Protein AF-A0A0D2MLL7-F1 (afdb_monomer_lite)

Foldseek 3Di:
DPPVVVVVVVVVVVVVPPDPPPQPAQAEEEEEEAPPDQQCVLLVVLCVLFVFHYDYDHFAQPDPDPVVVVQADPVGHGNHQAYEYVAPCLFARSDAPVRNVSVVVSCLVRVFAYEHEQDAQLLQQFAWPQVPWDQQKFKKAFDPPQQCDLLPQDNGDIFISHRKTFTWGFPDGHQWNWGAHPNCNPPTDTFGKDWDQGMWTDDPDPPDGITGQWTWIATPSGYIYTYGRIGGHNVGPRSNSVSSSRSCVRSVNPGPGDNDDDDDDDDDPPDDDPPPPDDDD

Organism: NCBI:txid145388

pLDDT: mean 89.83, std 13.91, range [49.34, 98.75]

Sequence (281 aa):
MAFKTSLYLLLALLLAVGAAHAMVVQLEVLVLTAPGFAGTDFITKVMRGYGAPFTVVPVSPGSSLNLTELLWAPDGSARFAGYVMYPNLEATGYLTRAQVEVLWNFQRKTGARSVKFGAWPTNVGLDPDTLSCSSKDIPMTFTADAPIGVSRVNPAARLTSGGLWRCPGKAVPLSTCSMWASDFAGTGLHPPCTPKPILQFEPQQLGAAPQVAGALVKYQDGRESLAFVFDCSSFSASCMLLGHVSLGWMLQGLVPGERQALLSVQLGKALRGVAGVGDLR

InterPro domains:
  IPR056827 Agd3, CBM87 [PF25116] (25-249)

Structure (mmCIF, N/CA/C/O backbone):
data_AF-A0A0D2MLL7-F1
#
_entry.id   AF-A0A0D2MLL7-F1
#
loop_
_atom_site.group_PDB
_atom_site.id
_atom_site.type_symbol
_atom_site.label_atom_id
_atom_site.label_alt_id
_atom_site.label_comp_id
_atom_site.label_asym_id
_atom_site.label_entity_id
_atom_site.label_seq_id
_atom_site.pdbx_PDB_ins_code
_atom_site.Cartn_x
_atom_site.Cartn_y
_atom_site.Cartn_z
_atom_site.occupancy
_atom_site.B_iso_or_equiv
_atom_site.auth_seq_id
_atom_site.auth_comp_id
_atom_site.auth_asym_id
_atom_site.auth_atom_id
_atom_site.pdbx_PDB_model_num
ATOM 1 N N . MET A 1 1 ? -9.269 -32.221 56.145 1.00 54.50 1 MET A N 1
ATOM 2 C CA . MET A 1 1 ? -9.266 -30.798 55.718 1.00 54.50 1 MET A CA 1
ATOM 3 C C . MET A 1 1 ? -8.637 -30.538 54.341 1.00 54.50 1 MET A C 1
ATOM 5 O O . MET A 1 1 ? -8.815 -29.442 53.840 1.00 54.50 1 MET A O 1
ATOM 9 N N . ALA A 1 2 ? -7.994 -31.510 53.677 1.00 53.91 2 ALA A N 1
ATOM 10 C CA . ALA A 1 2 ? -7.335 -31.300 52.376 1.00 53.91 2 ALA A CA 1
ATOM 11 C C . ALA A 1 2 ? -8.264 -31.323 51.135 1.00 53.91 2 ALA A C 1
ATOM 13 O O . ALA A 1 2 ? -7.864 -30.901 50.058 1.00 53.91 2 ALA A O 1
ATOM 14 N N . PHE A 1 3 ? -9.514 -31.784 51.269 1.00 49.34 3 PHE A N 1
ATOM 15 C CA . PHE A 1 3 ? -10.440 -31.923 50.132 1.00 49.34 3 PHE A CA 1
ATOM 16 C C . PHE A 1 3 ? -11.152 -30.618 49.729 1.00 49.34 3 PHE A C 1
ATOM 18 O O . PHE A 1 3 ? -11.591 -30.489 48.590 1.00 49.34 3 PHE A O 1
ATOM 25 N N . LYS A 1 4 ? -11.253 -29.626 50.628 1.00 49.44 4 LYS A N 1
ATOM 26 C CA . LYS A 1 4 ? -11.932 -28.352 50.323 1.00 49.44 4 LYS A CA 1
ATOM 27 C C . LYS A 1 4 ? -11.085 -27.416 49.454 1.00 49.44 4 LYS A C 1
ATOM 29 O O . LYS A 1 4 ? -11.648 -26.645 48.691 1.00 49.44 4 LYS A O 1
ATOM 34 N N . THR A 1 5 ? -9.757 -27.507 49.506 1.00 54.09 5 THR A N 1
ATOM 35 C CA . THR A 1 5 ? -8.839 -26.632 48.755 1.00 54.09 5 THR A CA 1
ATOM 36 C C . THR A 1 5 ? -8.743 -26.970 47.264 1.00 54.09 5 THR A C 1
ATOM 38 O O . THR A 1 5 ? -8.536 -26.068 46.460 1.00 54.09 5 THR A O 1
ATOM 41 N N . SER A 1 6 ? -8.963 -28.229 46.862 1.00 55.88 6 SER A N 1
ATOM 42 C CA . SER A 1 6 ? -8.931 -28.619 45.437 1.00 55.88 6 SER A CA 1
ATOM 43 C C . SER A 1 6 ? -10.153 -28.148 44.638 1.00 55.88 6 SER A C 1
ATOM 45 O O . SER A 1 6 ? -10.037 -27.892 43.443 1.00 55.88 6 SER A O 1
ATOM 47 N N . LEU A 1 7 ? -11.317 -27.979 45.277 1.00 55.91 7 LEU A N 1
ATOM 48 C CA . LEU A 1 7 ? -12.546 -27.582 44.576 1.00 55.91 7 LEU A CA 1
ATOM 49 C C . LEU A 1 7 ? -12.546 -26.091 44.184 1.00 55.91 7 LEU A C 1
ATOM 51 O O . LEU A 1 7 ? -13.049 -25.735 43.121 1.00 55.91 7 LEU A O 1
ATOM 55 N N . TYR A 1 8 ? -11.926 -25.224 44.994 1.00 57.62 8 TYR A N 1
ATOM 56 C CA . TYR A 1 8 ? -11.805 -23.794 44.682 1.00 57.62 8 TYR A CA 1
ATOM 57 C C . TYR A 1 8 ? -10.820 -23.512 43.539 1.00 57.62 8 TYR A C 1
ATOM 59 O O . TYR A 1 8 ? -11.053 -22.591 42.759 1.00 57.62 8 TYR A O 1
ATOM 67 N N . LEU A 1 9 ? -9.763 -24.323 43.386 1.00 57.28 9 LEU A N 1
ATOM 68 C CA . LEU A 1 9 ? -8.805 -24.164 42.286 1.00 57.28 9 LEU A CA 1
ATOM 69 C C . LEU A 1 9 ? -9.426 -24.525 40.925 1.00 57.28 9 LEU A C 1
ATOM 71 O O . LEU A 1 9 ? -9.162 -23.853 39.932 1.00 57.28 9 LEU A O 1
ATOM 75 N N . LEU A 1 10 ? -10.294 -25.545 40.885 1.00 56.09 10 LEU A N 1
ATOM 76 C CA . LEU A 1 10 ? -10.992 -25.948 39.659 1.00 56.09 10 LEU A CA 1
ATOM 77 C C . LEU A 1 10 ? -12.052 -24.917 39.231 1.00 56.09 10 LEU A C 1
ATOM 79 O O . LEU A 1 10 ? -12.196 -24.639 38.042 1.00 56.09 10 LEU A O 1
ATOM 83 N N . LEU A 1 11 ? -12.764 -24.311 40.192 1.00 54.56 11 LEU A N 1
ATOM 84 C CA . LEU A 1 11 ? -13.780 -23.288 39.915 1.00 54.56 11 LEU A CA 1
ATOM 85 C C . LEU A 1 11 ? -13.155 -21.956 39.456 1.00 54.56 11 LEU A C 1
ATOM 87 O O . LEU A 1 11 ? -13.707 -21.292 38.582 1.00 54.56 11 LEU A O 1
ATOM 91 N N . ALA A 1 12 ? -11.974 -21.597 39.977 1.00 56.66 12 ALA A N 1
ATOM 92 C CA . ALA A 1 12 ? -11.209 -20.442 39.500 1.00 56.66 12 ALA A CA 1
ATOM 93 C C . ALA A 1 12 ? -10.678 -20.641 38.067 1.00 56.66 12 ALA A C 1
ATOM 95 O O . ALA A 1 12 ? -10.661 -19.692 37.287 1.00 56.66 12 ALA A O 1
ATOM 96 N N . LEU A 1 13 ? -10.310 -21.874 37.691 1.00 52.66 13 LEU A N 1
ATOM 97 C CA . LEU A 1 13 ? -9.887 -22.192 36.322 1.00 52.66 13 LEU A CA 1
ATOM 98 C C . LEU A 1 13 ? -11.063 -22.163 35.325 1.00 52.66 13 LEU A C 1
ATOM 100 O O . LEU A 1 13 ? -10.894 -21.715 34.196 1.00 52.66 13 LEU A O 1
ATOM 104 N N . LEU A 1 14 ? -12.261 -22.587 35.749 1.00 52.53 14 LEU A N 1
ATOM 105 C CA . LEU A 1 14 ? -13.486 -22.550 34.933 1.00 52.53 14 LEU A CA 1
ATOM 106 C C . LEU A 1 14 ? -14.036 -21.127 34.730 1.00 52.53 14 LEU A C 1
ATOM 108 O O . LEU A 1 14 ? -14.583 -20.840 33.670 1.00 52.53 14 LEU A O 1
ATOM 112 N N . LEU A 1 15 ? -13.842 -20.220 35.694 1.00 53.09 15 LEU A N 1
ATOM 113 C CA . LEU A 1 15 ? -14.180 -18.795 35.546 1.00 53.09 15 LEU A CA 1
ATOM 114 C C . LEU A 1 15 ? -13.126 -18.003 34.749 1.00 53.09 15 LEU A C 1
ATOM 116 O O . LEU A 1 15 ? -13.429 -16.926 34.241 1.00 53.09 15 LEU A O 1
ATOM 120 N N . ALA A 1 16 ? -11.908 -18.537 34.606 1.00 50.59 16 ALA A N 1
ATOM 121 C CA . ALA A 1 16 ? -10.846 -17.963 33.778 1.00 50.59 16 ALA A CA 1
ATOM 122 C C . ALA A 1 16 ? -10.945 -18.352 32.293 1.00 50.59 16 ALA A C 1
ATOM 124 O O . ALA A 1 16 ? -10.214 -17.793 31.473 1.00 50.59 16 ALA A O 1
ATOM 125 N N . VAL A 1 17 ? -11.895 -19.217 31.909 1.00 51.69 17 VAL A N 1
ATOM 126 C CA . VAL A 1 17 ? -12.361 -19.328 30.514 1.00 51.69 17 VAL A CA 1
ATOM 127 C C . VAL A 1 17 ? -13.263 -18.123 30.216 1.00 51.69 17 VAL A C 1
ATOM 129 O O . VAL A 1 17 ? -14.435 -18.237 29.863 1.00 51.69 17 VAL A O 1
ATOM 132 N N . GLY A 1 18 ? -12.714 -16.928 30.445 1.00 50.41 18 GLY A N 1
ATOM 133 C CA . GLY A 1 18 ? -13.317 -15.664 30.082 1.00 50.41 18 GLY A CA 1
ATOM 134 C C . GLY A 1 18 ? -13.496 -15.663 28.577 1.00 50.41 18 GLY A C 1
ATOM 135 O O . GLY A 1 18 ? -12.517 -15.719 27.840 1.00 50.41 18 GLY A O 1
ATOM 136 N N . ALA A 1 19 ? -14.763 -15.686 28.171 1.00 54.16 19 ALA A N 1
ATOM 137 C CA . ALA A 1 19 ? -15.290 -15.508 26.830 1.00 54.16 19 ALA A CA 1
ATOM 138 C C . ALA A 1 19 ? -14.221 -15.209 25.765 1.00 54.16 19 ALA A C 1
ATOM 140 O O . ALA A 1 19 ? -13.887 -14.049 25.498 1.00 54.16 19 ALA A O 1
ATOM 141 N N . ALA A 1 20 ? -13.723 -16.271 25.125 1.00 52.22 20 ALA A N 1
ATOM 142 C CA . ALA A 1 20 ? -13.120 -16.166 23.808 1.00 52.22 20 ALA A CA 1
ATOM 143 C C . ALA A 1 20 ? -14.232 -15.702 22.859 1.00 52.22 20 ALA A C 1
ATOM 145 O O . ALA A 1 20 ? -14.931 -16.506 22.246 1.00 52.22 20 ALA A O 1
ATOM 146 N N . HIS A 1 21 ? -14.465 -14.391 22.822 1.00 53.94 21 HIS A N 1
ATOM 147 C CA . HIS A 1 21 ? -15.335 -13.782 21.838 1.00 53.94 21 HIS A CA 1
ATOM 148 C C . HIS A 1 21 ? -14.684 -14.079 20.495 1.00 53.94 21 HIS A C 1
ATOM 150 O O . HIS A 1 21 ? -13.579 -13.610 20.217 1.00 53.94 21 HIS A O 1
ATOM 156 N N . ALA A 1 22 ? -15.336 -14.921 19.696 1.00 56.44 22 ALA A N 1
ATOM 157 C CA . ALA A 1 22 ? -14.944 -15.117 18.317 1.00 56.44 22 ALA A CA 1
ATOM 158 C C . ALA A 1 22 ? -14.963 -13.734 17.659 1.00 56.44 22 ALA A C 1
ATOM 160 O O . ALA A 1 22 ? -16.028 -13.146 17.473 1.00 56.44 22 ALA A O 1
ATOM 161 N N . MET A 1 23 ? -13.782 -13.181 17.378 1.00 58.72 23 MET A N 1
ATOM 162 C CA . MET A 1 23 ? -13.681 -11.940 16.628 1.00 58.72 23 MET A CA 1
ATOM 163 C C . MET A 1 23 ? -14.202 -12.225 15.224 1.00 58.72 23 MET A C 1
ATOM 165 O O . MET A 1 23 ? -13.515 -12.832 14.403 1.00 58.72 23 MET A O 1
ATOM 169 N N . VAL A 1 24 ? -15.436 -11.806 14.954 1.00 65.44 24 VAL A N 1
ATOM 170 C CA . VAL A 1 24 ? -15.960 -11.751 13.593 1.00 65.44 24 VAL A CA 1
ATOM 171 C C . VAL A 1 24 ? -15.259 -10.580 12.921 1.00 65.44 24 VAL A C 1
ATOM 173 O O . VAL A 1 24 ? -15.629 -9.423 13.106 1.00 65.44 24 VAL A O 1
ATOM 176 N N . VAL A 1 25 ? -14.188 -10.875 12.189 1.00 67.75 25 VAL A N 1
ATOM 177 C CA . VAL A 1 25 ? -13.498 -9.866 11.388 1.00 67.75 25 VAL A CA 1
ATOM 178 C C . VAL A 1 25 ? -14.332 -9.625 10.138 1.00 67.75 25 VAL A C 1
ATOM 180 O O . VAL A 1 25 ? -14.469 -10.509 9.290 1.00 67.75 25 VAL A O 1
ATOM 183 N N . GLN A 1 26 ? -14.899 -8.426 10.019 1.00 83.44 26 GLN A N 1
ATOM 184 C CA . GLN A 1 26 ? -15.473 -7.975 8.758 1.00 83.44 26 GLN A CA 1
ATOM 185 C C . GLN A 1 26 ? -14.338 -7.864 7.734 1.00 83.44 26 GLN A C 1
ATOM 187 O O . GLN A 1 26 ? -13.358 -7.155 7.954 1.00 83.44 26 GLN A O 1
ATOM 192 N N . LEU A 1 27 ? -14.456 -8.577 6.611 1.00 92.19 27 LEU A N 1
ATOM 193 C CA . LEU A 1 27 ? -13.459 -8.583 5.530 1.00 92.19 27 LEU A CA 1
ATOM 194 C C . LEU A 1 27 ? -13.561 -7.335 4.633 1.00 92.19 27 LEU A C 1
ATOM 196 O O . LEU A 1 27 ? -13.335 -7.403 3.425 1.00 92.19 27 LEU A O 1
ATOM 200 N N . GLU A 1 28 ? -13.925 -6.199 5.225 1.00 97.19 28 GLU A N 1
ATOM 201 C CA . GLU A 1 28 ? -14.000 -4.910 4.550 1.00 97.19 28 GLU A CA 1
ATOM 202 C C . GLU A 1 28 ? -12.627 -4.237 4.511 1.00 97.19 28 GLU A C 1
ATOM 204 O O . GLU A 1 28 ? -11.847 -4.305 5.466 1.00 97.19 28 GLU A O 1
ATOM 209 N N . VAL A 1 29 ? -12.320 -3.582 3.392 1.00 98.31 29 VAL A N 1
ATOM 210 C CA . VAL A 1 29 ? -11.073 -2.836 3.213 1.00 98.31 29 VAL A CA 1
ATOM 211 C C . VAL A 1 29 ? -11.313 -1.337 3.325 1.00 98.31 29 VAL A C 1
ATOM 213 O O . VAL A 1 29 ? -12.157 -0.773 2.632 1.00 98.31 29 VAL A O 1
ATOM 216 N N . LEU A 1 30 ? -10.492 -0.660 4.122 1.00 98.56 30 LEU A N 1
ATOM 217 C CA . LEU A 1 30 ? -10.457 0.799 4.151 1.00 98.56 30 LEU A CA 1
ATOM 218 C C . LEU A 1 30 ? -9.510 1.340 3.070 1.00 98.56 30 LEU A C 1
ATOM 220 O O . LEU A 1 30 ? -8.339 0.975 3.022 1.00 98.56 30 LEU A O 1
ATOM 224 N N . VAL A 1 31 ? -9.978 2.253 2.226 1.00 98.38 31 VAL A N 1
ATOM 225 C CA . VAL A 1 31 ? -9.155 2.977 1.247 1.00 98.38 31 VAL A CA 1
ATOM 226 C C . VAL A 1 31 ? -9.031 4.429 1.691 1.00 98.38 31 VAL A C 1
ATOM 228 O O . VAL A 1 31 ? -9.985 5.198 1.609 1.00 98.38 31 VAL A O 1
ATOM 231 N N . LEU A 1 32 ? -7.843 4.813 2.147 1.00 97.75 32 LEU A N 1
ATOM 232 C CA . LEU A 1 32 ? -7.512 6.182 2.527 1.00 97.75 32 LEU A CA 1
ATOM 233 C C . LEU A 1 32 ? -6.850 6.902 1.346 1.00 97.75 32 LEU A C 1
ATOM 235 O O . LEU A 1 32 ? -5.884 6.407 0.761 1.00 97.75 32 LEU A O 1
ATOM 239 N N . THR A 1 33 ? -7.357 8.082 0.996 1.00 97.31 33 THR A N 1
ATOM 240 C CA . THR A 1 33 ? -6.863 8.874 -0.145 1.00 97.31 33 THR A CA 1
ATOM 241 C C . THR A 1 33 ? -6.894 10.367 0.154 1.00 97.31 33 THR A C 1
ATOM 243 O O . THR A 1 33 ? -7.544 10.798 1.101 1.00 97.31 33 THR A O 1
ATOM 246 N N . ALA A 1 34 ? -6.222 11.174 -0.662 1.00 94.56 34 ALA A N 1
ATOM 247 C CA . ALA A 1 34 ? -6.388 12.625 -0.648 1.00 94.56 34 ALA A CA 1
ATOM 248 C C . ALA A 1 34 ? -7.601 13.055 -1.513 1.00 94.56 34 ALA A C 1
ATOM 250 O O . ALA A 1 34 ? -7.870 12.420 -2.541 1.00 94.56 34 ALA A O 1
ATOM 251 N N . PRO A 1 35 ? -8.339 14.123 -1.148 1.00 89.00 35 PRO A N 1
ATOM 252 C CA . PRO A 1 35 ? -9.374 14.719 -1.986 1.00 89.00 35 PRO A CA 1
ATOM 253 C C . PRO A 1 35 ? -8.848 15.100 -3.371 1.00 89.00 35 PRO A C 1
ATOM 255 O O . PRO A 1 35 ? -7.733 15.597 -3.508 1.00 89.00 35 PRO A O 1
ATOM 258 N N . GLY A 1 36 ? -9.660 14.874 -4.406 1.00 79.88 36 GLY A N 1
ATOM 259 C CA . GLY A 1 36 ? -9.291 15.171 -5.797 1.00 79.88 36 GLY A CA 1
ATOM 260 C C . GLY A 1 36 ? -8.260 14.214 -6.406 1.00 79.88 36 GLY A C 1
ATOM 261 O O . GLY A 1 36 ? -7.967 14.311 -7.595 1.00 79.88 36 GLY A O 1
ATOM 262 N N . PHE A 1 37 ? -7.736 13.259 -5.633 1.00 76.75 37 PHE A N 1
ATOM 263 C CA . PHE A 1 37 ? -6.784 12.274 -6.122 1.00 76.75 37 PHE A CA 1
ATOM 264 C C . PHE A 1 37 ? -7.523 11.080 -6.748 1.00 76.75 37 PHE A C 1
ATOM 266 O O . PHE A 1 37 ? -8.019 10.198 -6.050 1.00 76.75 37 PHE A O 1
ATOM 273 N N . ALA A 1 38 ? -7.582 11.029 -8.082 1.00 72.44 38 ALA A N 1
ATOM 274 C CA . ALA A 1 38 ? -8.207 9.932 -8.840 1.00 72.44 38 ALA A CA 1
ATOM 275 C C . ALA A 1 38 ? -7.356 8.642 -8.885 1.00 72.44 38 ALA A C 1
ATOM 277 O O . ALA A 1 38 ? -7.676 7.679 -9.583 1.00 72.44 38 ALA A O 1
ATOM 278 N N . GLY A 1 39 ? -6.245 8.609 -8.146 1.00 83.38 39 GLY A N 1
ATOM 279 C CA . GLY A 1 39 ? -5.285 7.515 -8.181 1.00 83.38 39 GLY A CA 1
ATOM 280 C C . GLY A 1 39 ? -5.820 6.183 -7.653 1.00 83.38 39 GLY A C 1
ATOM 281 O O . GLY A 1 39 ? -5.243 5.152 -7.961 1.00 83.38 39 GLY A O 1
ATOM 282 N N . THR A 1 40 ? -6.913 6.149 -6.885 1.00 94.56 40 THR A N 1
ATOM 283 C CA . THR A 1 40 ? -7.424 4.909 -6.260 1.00 94.56 40 THR A CA 1
ATOM 284 C C . THR A 1 40 ? -8.357 4.084 -7.151 1.00 94.56 40 THR A C 1
ATOM 286 O O . THR A 1 40 ? -8.761 2.978 -6.779 1.00 94.56 40 THR A O 1
ATOM 289 N N . ASP A 1 41 ? -8.672 4.553 -8.359 1.00 95.31 41 ASP A N 1
ATOM 290 C CA . ASP A 1 41 ? -9.597 3.858 -9.259 1.00 95.31 41 ASP A CA 1
ATOM 291 C C . ASP A 1 41 ? -9.132 2.448 -9.636 1.00 95.31 41 ASP A C 1
ATOM 293 O O . ASP A 1 41 ? -9.957 1.551 -9.787 1.00 95.31 41 ASP A O 1
ATOM 297 N N . PHE A 1 42 ? -7.823 2.217 -9.789 1.00 96.62 42 PHE A N 1
ATOM 298 C CA . PHE A 1 42 ? -7.322 0.887 -10.156 1.00 96.62 42 PHE A CA 1
ATOM 299 C C . PHE A 1 42 ? -7.630 -0.142 -9.059 1.00 96.62 42 PHE A C 1
ATOM 301 O O . PHE A 1 42 ? -8.150 -1.218 -9.348 1.00 96.62 42 PHE A O 1
ATOM 308 N N . ILE A 1 43 ? -7.371 0.198 -7.792 1.00 97.31 43 ILE A N 1
ATOM 309 C CA . ILE A 1 43 ? -7.539 -0.740 -6.683 1.00 97.31 43 ILE A CA 1
ATOM 310 C C . ILE A 1 43 ? -9.018 -0.939 -6.344 1.00 97.31 43 ILE A C 1
ATOM 312 O O . ILE A 1 43 ? -9.441 -2.069 -6.108 1.00 97.31 43 ILE A O 1
ATOM 316 N N . THR A 1 44 ? -9.833 0.117 -6.413 1.00 97.50 44 THR A N 1
ATOM 317 C CA . THR A 1 44 ? -11.283 -0.009 -6.197 1.00 97.50 44 THR A CA 1
ATOM 318 C C . THR A 1 44 ? -11.957 -0.789 -7.327 1.00 97.50 44 THR A C 1
ATOM 320 O O . THR A 1 44 ? -12.861 -1.578 -7.060 1.00 97.50 44 THR A O 1
ATOM 323 N N . LYS A 1 45 ? -11.496 -0.668 -8.584 1.00 96.88 45 LYS A N 1
ATOM 324 C CA . LYS A 1 45 ? -11.935 -1.544 -9.688 1.00 96.88 45 LYS A CA 1
ATOM 325 C C . LYS A 1 45 ? -11.579 -3.007 -9.428 1.00 96.88 45 LYS A C 1
ATOM 327 O O . LYS A 1 45 ? -12.426 -3.865 -9.666 1.00 96.88 45 LYS A O 1
ATOM 332 N N . VAL A 1 46 ? -10.381 -3.299 -8.909 1.00 96.81 46 VAL A N 1
ATOM 333 C CA . VAL A 1 46 ? -10.015 -4.667 -8.500 1.00 96.81 46 VAL A CA 1
ATOM 334 C C . VAL A 1 46 ? -10.953 -5.165 -7.399 1.00 96.81 46 VAL A C 1
ATOM 336 O O . VAL A 1 46 ? -11.534 -6.230 -7.557 1.00 96.81 46 VAL A O 1
ATOM 339 N N . MET A 1 47 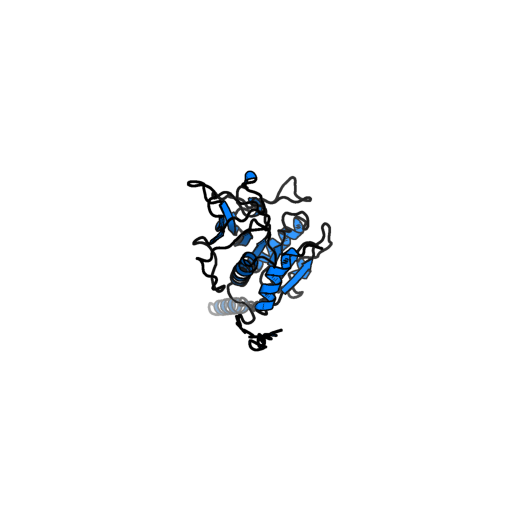? -11.173 -4.395 -6.330 1.00 97.62 47 MET A N 1
ATOM 340 C CA . MET A 1 47 ? -12.072 -4.788 -5.233 1.00 97.62 47 MET A CA 1
ATOM 341 C C . MET A 1 47 ? -13.501 -5.054 -5.720 1.00 97.62 47 MET A C 1
ATOM 343 O O . MET A 1 47 ? -14.049 -6.118 -5.437 1.00 97.62 47 MET A O 1
ATOM 347 N N . ARG A 1 48 ? -14.066 -4.152 -6.541 1.00 96.94 48 ARG A N 1
ATOM 348 C CA . ARG A 1 48 ? -15.374 -4.355 -7.193 1.00 96.94 48 ARG A CA 1
ATOM 349 C C . ARG A 1 48 ? -15.398 -5.624 -8.040 1.00 96.94 48 ARG A C 1
ATOM 351 O O . ARG A 1 48 ? -16.372 -6.360 -7.984 1.00 96.94 48 ARG A O 1
ATOM 358 N N . GLY A 1 49 ? -14.326 -5.895 -8.785 1.00 94.94 49 GLY A N 1
ATOM 359 C CA . GLY A 1 49 ? -14.199 -7.096 -9.610 1.00 94.94 49 GLY A CA 1
ATOM 360 C C . GLY A 1 49 ? -14.175 -8.407 -8.818 1.00 94.94 49 GLY A C 1
ATOM 361 O O . GLY A 1 49 ? -14.542 -9.434 -9.374 1.00 94.94 49 GLY A O 1
ATOM 362 N N . TYR A 1 50 ? -13.773 -8.384 -7.542 1.00 94.75 50 TYR A N 1
ATOM 363 C CA . TYR A 1 50 ? -13.873 -9.541 -6.638 1.00 94.75 50 TYR A CA 1
ATOM 364 C C . TYR A 1 50 ? -15.192 -9.587 -5.867 1.00 94.75 50 TYR A C 1
ATOM 366 O O . TYR A 1 50 ? -15.493 -10.611 -5.267 1.00 94.75 50 TYR A O 1
ATOM 374 N N . GLY A 1 51 ? -15.946 -8.485 -5.814 1.00 95.12 51 GLY A N 1
ATOM 375 C CA . GLY A 1 51 ? -17.031 -8.316 -4.847 1.00 95.12 51 GLY A CA 1
ATOM 376 C C . GLY A 1 51 ? -16.546 -8.067 -3.412 1.00 95.12 51 GLY A C 1
ATOM 377 O O . GLY A 1 51 ? -17.333 -8.196 -2.478 1.00 95.12 51 GLY A O 1
ATOM 378 N N . ALA A 1 52 ? -15.275 -7.694 -3.224 1.00 95.50 52 ALA A N 1
ATOM 379 C CA . ALA A 1 52 ? -14.734 -7.381 -1.906 1.00 95.50 52 ALA A CA 1
ATOM 380 C C . ALA A 1 52 ? -15.316 -6.042 -1.406 1.00 95.50 52 ALA A C 1
ATOM 382 O O . ALA A 1 52 ? -15.212 -5.048 -2.133 1.00 95.50 52 ALA A O 1
ATOM 383 N N . PRO A 1 53 ? -15.906 -5.976 -0.197 1.00 96.94 53 PRO A N 1
ATOM 384 C CA . PRO A 1 53 ? -16.438 -4.735 0.347 1.00 96.94 53 PRO A CA 1
ATOM 385 C C . PRO A 1 53 ? -15.296 -3.777 0.694 1.00 96.94 53 PRO A C 1
ATOM 387 O O . PRO A 1 53 ? -14.245 -4.183 1.199 1.00 96.94 53 PRO A O 1
ATOM 390 N N . PHE A 1 54 ? -15.497 -2.492 0.414 1.00 98.06 54 PHE A N 1
ATOM 391 C CA . PHE A 1 54 ? -14.534 -1.452 0.744 1.00 98.06 54 PHE A CA 1
ATOM 392 C C . PHE A 1 54 ? -15.217 -0.114 1.010 1.00 98.06 54 PHE A C 1
ATOM 394 O O . PHE A 1 54 ? -16.229 0.214 0.387 1.00 98.06 54 PHE A O 1
ATOM 401 N N . THR A 1 55 ? -14.585 0.692 1.858 1.00 97.94 55 THR A N 1
ATOM 402 C CA . THR A 1 55 ? -14.974 2.077 2.132 1.00 97.94 55 THR A CA 1
ATOM 403 C C . THR A 1 55 ? -13.845 3.010 1.716 1.00 97.94 55 THR A C 1
ATOM 405 O O . THR A 1 55 ? -12.698 2.821 2.114 1.00 97.94 55 THR A O 1
ATOM 408 N N . VAL A 1 56 ? -14.159 4.036 0.920 1.00 97.50 56 VAL A N 1
ATOM 409 C CA . VAL A 1 56 ? -13.200 5.083 0.536 1.00 97.50 56 VAL A CA 1
ATOM 410 C C . VAL A 1 56 ? -13.386 6.292 1.443 1.00 97.50 56 VAL A C 1
ATOM 412 O O . VAL A 1 56 ? -14.465 6.879 1.471 1.00 97.50 56 VAL A O 1
ATOM 415 N N . VAL A 1 57 ? -12.326 6.694 2.143 1.00 97.38 57 VAL A N 1
ATOM 416 C CA . VAL A 1 57 ? -12.309 7.897 2.982 1.00 97.38 57 VAL A CA 1
ATOM 417 C C . VAL A 1 57 ? -11.275 8.878 2.427 1.00 97.38 57 VAL A C 1
ATOM 419 O O . VAL A 1 57 ? -10.068 8.652 2.569 1.00 97.38 57 VAL A O 1
ATOM 422 N N . PRO A 1 58 ? -11.715 9.973 1.783 1.00 96.12 58 PRO A N 1
ATOM 423 C CA . PRO A 1 58 ? -10.828 11.079 1.472 1.00 96.12 58 PRO A CA 1
ATOM 424 C C . PRO A 1 58 ? -10.460 11.818 2.764 1.00 96.12 58 PRO A C 1
ATOM 426 O O . PRO A 1 58 ? -11.325 12.180 3.559 1.00 96.12 58 PRO A O 1
ATOM 429 N N . VAL A 1 59 ? -9.170 12.060 2.966 1.00 95.88 59 VAL A N 1
ATOM 430 C CA . VAL A 1 59 ? -8.621 12.756 4.130 1.00 95.88 59 VAL A CA 1
ATOM 431 C C . VAL A 1 59 ? -8.030 14.070 3.657 1.00 95.88 59 VAL A C 1
ATOM 433 O O . VAL A 1 59 ? -7.160 14.066 2.796 1.00 95.88 59 VAL A O 1
ATOM 436 N N . SER A 1 60 ? -8.480 15.190 4.214 1.00 94.25 60 SER A N 1
ATOM 437 C CA . SER A 1 60 ? -7.875 16.505 3.973 1.00 94.25 60 SER A CA 1
ATOM 438 C C . SER A 1 60 ? -6.836 16.824 5.055 1.00 94.25 60 SER A C 1
ATOM 440 O O . SER A 1 60 ? -7.028 16.410 6.205 1.00 94.25 60 SER A O 1
ATOM 442 N N . PRO A 1 61 ? -5.779 17.601 4.749 1.00 90.38 61 PRO A N 1
ATOM 443 C CA . PRO A 1 61 ? -4.865 18.100 5.771 1.00 90.38 61 PRO A CA 1
ATOM 444 C C . PRO A 1 61 ? -5.630 18.899 6.831 1.00 90.38 61 PRO A C 1
ATOM 446 O O . PRO A 1 61 ? -6.520 19.683 6.501 1.00 90.38 61 PRO A O 1
ATOM 449 N N . GLY A 1 62 ? -5.314 18.671 8.107 1.00 86.06 62 GLY A N 1
ATOM 450 C CA . GLY A 1 62 ? -6.006 19.313 9.231 1.00 86.06 62 GLY A CA 1
ATOM 451 C C . GLY A 1 62 ? -7.437 18.820 9.484 1.00 86.06 62 GLY A C 1
ATOM 452 O O . GLY A 1 62 ? -8.149 19.425 10.282 1.00 86.06 62 GLY A O 1
ATOM 453 N N . SER A 1 63 ? -7.883 17.742 8.826 1.00 86.75 63 SER A N 1
ATOM 454 C CA . SER A 1 63 ? -9.217 17.181 9.067 1.00 86.75 63 SER A CA 1
ATOM 455 C C . SER A 1 63 ? -9.383 16.660 10.501 1.00 86.75 63 SER A C 1
ATOM 457 O O . SER A 1 63 ? -8.484 16.041 11.071 1.00 86.75 63 SER A O 1
ATOM 459 N N . SER A 1 64 ? -10.584 16.836 11.060 1.00 88.19 64 SER A N 1
ATOM 460 C CA . SER A 1 64 ? -10.996 16.294 12.363 1.00 88.19 64 SER A CA 1
ATOM 461 C C . SER A 1 64 ? -11.361 14.802 12.307 1.00 88.19 64 SER A C 1
ATOM 463 O O . SER A 1 64 ? -12.183 14.334 13.094 1.00 88.19 64 SER A O 1
ATOM 465 N N . LEU A 1 65 ? -10.787 14.047 11.362 1.00 94.69 65 LEU A N 1
ATOM 466 C CA . LEU A 1 65 ? -11.097 12.634 11.170 1.00 94.69 65 LEU A CA 1
ATOM 467 C C . LEU A 1 65 ? -10.791 11.841 12.447 1.00 94.69 65 LEU A C 1
ATOM 469 O O . LEU A 1 65 ? -9.626 11.664 12.825 1.00 94.69 65 LEU A O 1
ATOM 473 N N . ASN A 1 66 ? -11.846 11.324 13.077 1.00 96.75 66 ASN A N 1
ATOM 474 C CA . ASN A 1 66 ? -11.740 10.438 14.224 1.00 96.75 66 ASN A CA 1
ATOM 475 C C . ASN A 1 66 ? -11.454 9.008 13.748 1.00 96.75 66 ASN A C 1
ATOM 477 O O . ASN A 1 66 ? -12.358 8.212 13.498 1.00 96.75 66 ASN A O 1
ATOM 481 N N . LEU A 1 67 ? -10.167 8.681 13.613 1.00 97.25 67 LEU A N 1
ATOM 482 C CA . LEU A 1 67 ? -9.738 7.347 13.192 1.00 97.25 67 LEU A CA 1
ATOM 483 C C . LEU A 1 67 ? -10.145 6.248 14.178 1.00 97.25 67 LEU A C 1
ATOM 485 O O . LEU A 1 67 ? -10.325 5.110 13.762 1.00 97.25 67 LEU A O 1
ATOM 489 N N . THR A 1 68 ? -10.322 6.558 15.463 1.00 97.38 68 THR A N 1
ATOM 490 C CA . THR A 1 68 ? -10.766 5.561 16.442 1.00 97.38 68 THR A CA 1
ATOM 491 C C . THR A 1 68 ? -12.191 5.106 16.135 1.00 97.38 68 THR A C 1
ATOM 493 O O . THR A 1 68 ? -12.430 3.909 16.017 1.00 97.38 68 THR A O 1
ATOM 496 N N . GLU A 1 69 ? -13.120 6.039 15.927 1.00 97.31 69 GLU A N 1
ATOM 497 C CA . GLU A 1 69 ? -14.506 5.709 15.555 1.00 97.31 69 GLU A CA 1
ATOM 498 C C . GLU A 1 69 ? -14.610 5.087 14.158 1.00 97.31 69 GLU A C 1
ATOM 500 O O . GLU A 1 69 ? -15.451 4.217 13.927 1.00 97.31 69 GLU A O 1
ATOM 505 N N . LEU A 1 70 ? -13.738 5.500 13.230 1.00 97.69 70 LEU A N 1
ATOM 506 C CA . LEU A 1 70 ? -13.677 4.909 11.896 1.00 97.69 70 LEU A CA 1
ATOM 507 C C . LEU A 1 70 ? -13.237 3.442 11.945 1.00 97.69 70 LEU A C 1
ATOM 509 O O . LEU A 1 70 ? -13.814 2.619 11.247 1.00 97.69 70 LEU A O 1
ATOM 513 N N . LEU A 1 71 ? -12.201 3.114 12.720 1.00 97.69 71 LEU A N 1
ATOM 514 C CA . LEU A 1 71 ? -11.564 1.791 12.701 1.00 97.69 71 LEU A CA 1
ATOM 515 C C . LEU A 1 71 ? -12.251 0.772 13.621 1.00 97.69 71 LEU A C 1
ATOM 517 O O . LEU A 1 71 ? -12.136 -0.434 13.386 1.00 97.69 71 LEU A O 1
ATOM 521 N N . TRP A 1 72 ? -12.958 1.242 14.650 1.00 96.88 72 TRP A N 1
ATOM 522 C CA . TRP A 1 72 ? -13.538 0.404 15.698 1.00 96.88 72 TRP A CA 1
ATOM 523 C C . TRP A 1 72 ? -15.056 0.565 15.779 1.00 96.88 72 TRP A C 1
ATOM 525 O O . TRP A 1 72 ? -15.607 1.662 15.669 1.00 96.88 72 TRP A O 1
ATOM 535 N N . ALA A 1 73 ? -15.760 -0.545 15.969 1.00 95.75 73 ALA A N 1
ATOM 536 C CA . ALA A 1 73 ? -17.164 -0.527 16.344 1.00 95.75 73 ALA A CA 1
ATOM 537 C C . ALA A 1 73 ? -17.317 -0.186 17.844 1.00 95.75 73 ALA A C 1
ATOM 539 O O . ALA A 1 73 ? -16.357 -0.327 18.606 1.00 95.75 73 ALA A O 1
ATOM 540 N N . PRO A 1 74 ? -18.504 0.271 18.298 1.00 94.81 74 PRO A N 1
ATOM 541 C CA . PRO A 1 74 ? -18.730 0.612 19.707 1.00 94.81 74 PRO A CA 1
ATOM 542 C C . PRO A 1 74 ? -18.502 -0.547 20.691 1.00 94.81 74 PRO A C 1
ATOM 544 O O . PRO A 1 74 ? -18.218 -0.304 21.859 1.00 94.81 74 PRO A O 1
ATOM 547 N N . ASP A 1 75 ? -18.609 -1.795 20.229 1.00 93.19 75 ASP A N 1
ATOM 548 C CA . ASP A 1 75 ? -18.331 -3.014 21.001 1.00 93.19 75 ASP A CA 1
ATOM 549 C C . ASP A 1 75 ? -16.833 -3.383 21.049 1.00 93.19 75 ASP A C 1
ATOM 551 O O . ASP A 1 75 ? -16.451 -4.373 21.673 1.00 93.19 75 ASP A O 1
ATOM 555 N N . GLY A 1 76 ? -15.973 -2.589 20.404 1.00 93.06 76 GLY A N 1
ATOM 556 C CA . GLY A 1 76 ? -14.535 -2.813 20.321 1.00 93.06 76 GLY A CA 1
ATOM 557 C C . GLY A 1 76 ? -14.100 -3.760 19.201 1.00 93.06 76 GLY A C 1
ATOM 558 O O . GLY A 1 76 ? -12.906 -4.055 19.110 1.00 93.06 76 GLY A O 1
ATOM 559 N N . SER A 1 77 ? -15.005 -4.229 18.334 1.00 93.94 77 SER A N 1
ATOM 560 C CA . SER A 1 77 ? -14.621 -5.025 17.167 1.00 93.94 77 SER A CA 1
ATOM 561 C C . SER A 1 77 ? -13.945 -4.157 16.096 1.00 93.94 77 SER A C 1
ATOM 563 O O . SER A 1 77 ? -14.226 -2.965 15.945 1.00 93.94 77 SER A O 1
ATOM 565 N N . ALA A 1 78 ? -13.034 -4.753 15.326 1.00 96.25 78 ALA A N 1
ATOM 566 C CA . ALA A 1 78 ? -12.426 -4.090 14.176 1.00 96.25 78 ALA A CA 1
ATOM 567 C C . ALA A 1 78 ? -13.430 -4.004 13.016 1.00 96.25 78 ALA A C 1
ATOM 569 O O . ALA A 1 78 ? -14.083 -4.998 12.691 1.00 96.25 78 ALA A O 1
ATOM 570 N N . ARG A 1 79 ? -13.527 -2.836 12.369 1.00 96.94 79 ARG A N 1
ATOM 571 C CA . ARG A 1 79 ? -14.400 -2.625 11.196 1.00 96.94 79 ARG A CA 1
ATOM 572 C C . ARG A 1 79 ? -13.766 -3.054 9.874 1.00 96.94 79 ARG A C 1
ATOM 574 O O . ARG A 1 79 ? -14.478 -3.321 8.918 1.00 96.94 79 ARG A O 1
ATOM 581 N N . PHE A 1 80 ? -12.438 -3.125 9.818 1.00 97.69 80 PHE A N 1
ATOM 582 C CA . PHE A 1 80 ? -11.702 -3.415 8.589 1.00 97.69 80 PHE A CA 1
ATOM 583 C C . PHE A 1 80 ? -10.703 -4.556 8.789 1.00 97.69 80 PHE A C 1
ATOM 585 O O . PHE A 1 80 ? -10.097 -4.684 9.851 1.00 97.69 80 PHE A O 1
ATOM 592 N N . ALA A 1 81 ? -10.482 -5.356 7.749 1.00 97.06 81 ALA A N 1
ATOM 593 C CA . ALA A 1 81 ? -9.467 -6.415 7.740 1.00 97.06 81 ALA A CA 1
ATOM 594 C C . ALA A 1 81 ? -8.081 -5.916 7.289 1.00 97.06 81 ALA A C 1
ATOM 596 O O . ALA A 1 81 ? -7.058 -6.559 7.526 1.00 97.06 81 ALA A O 1
ATOM 597 N N . GLY A 1 82 ? -8.036 -4.761 6.629 1.00 98.00 82 GLY A N 1
ATOM 598 C CA . GLY A 1 82 ? -6.824 -4.147 6.103 1.00 98.00 82 GLY A CA 1
ATOM 599 C C . GLY A 1 82 ? -7.120 -2.768 5.536 1.00 98.00 82 GLY A C 1
ATOM 600 O O . GLY A 1 82 ? -8.283 -2.366 5.426 1.00 98.00 82 GLY A O 1
ATOM 601 N N . TYR A 1 83 ? -6.070 -2.036 5.176 1.00 98.62 83 TYR A N 1
ATOM 602 C CA . TYR A 1 83 ? -6.239 -0.734 4.543 1.00 98.62 83 TYR A CA 1
ATOM 603 C C . TYR A 1 83 ? -5.245 -0.474 3.416 1.00 98.62 83 TYR A C 1
ATOM 605 O O . TYR A 1 83 ? -4.106 -0.936 3.433 1.00 98.62 83 TYR A O 1
ATOM 613 N N . VAL A 1 84 ? -5.683 0.313 2.439 1.00 98.56 84 VAL A N 1
ATOM 614 C CA . VAL A 1 84 ? -4.876 0.795 1.319 1.00 98.56 84 VAL A CA 1
ATOM 615 C C . VAL A 1 84 ? -4.726 2.305 1.434 1.00 98.56 84 VAL A C 1
ATOM 617 O O . VAL A 1 84 ? -5.690 3.003 1.737 1.00 98.56 84 VAL A O 1
ATOM 620 N N . MET A 1 85 ? -3.530 2.815 1.156 1.00 97.81 85 MET A N 1
ATOM 621 C CA . MET A 1 85 ? -3.256 4.243 1.036 1.00 97.81 85 MET A CA 1
ATOM 622 C C . MET A 1 85 ? -2.704 4.573 -0.341 1.00 97.81 85 MET A C 1
ATOM 624 O O . MET A 1 85 ? -1.732 3.952 -0.789 1.00 97.81 85 MET A O 1
ATOM 628 N N . TYR A 1 86 ? -3.282 5.588 -0.980 1.00 96.50 86 TYR A N 1
ATOM 629 C CA . TYR A 1 86 ? -2.652 6.220 -2.130 1.00 96.50 86 TYR A CA 1
ATOM 630 C C . TYR A 1 86 ? -3.025 7.715 -2.235 1.00 96.50 86 TYR A C 1
ATOM 632 O O . TYR A 1 86 ? -4.199 8.020 -2.450 1.00 96.50 86 TYR A O 1
ATOM 640 N N . PRO A 1 87 ? -2.061 8.650 -2.084 1.00 94.88 87 PRO A N 1
ATOM 641 C CA . PRO A 1 87 ? -0.659 8.429 -1.695 1.00 94.88 87 PRO A CA 1
ATOM 642 C C . PRO A 1 87 ? -0.515 7.903 -0.256 1.00 94.88 87 PRO A C 1
ATOM 644 O O . PRO A 1 87 ? -1.501 7.75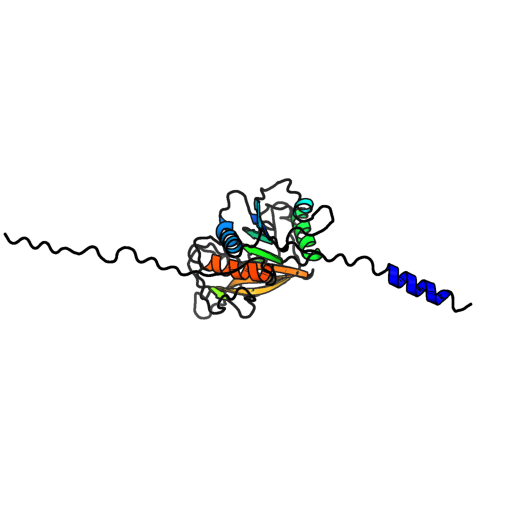5 0.463 1.00 94.88 87 PRO A O 1
ATOM 647 N N . ASN A 1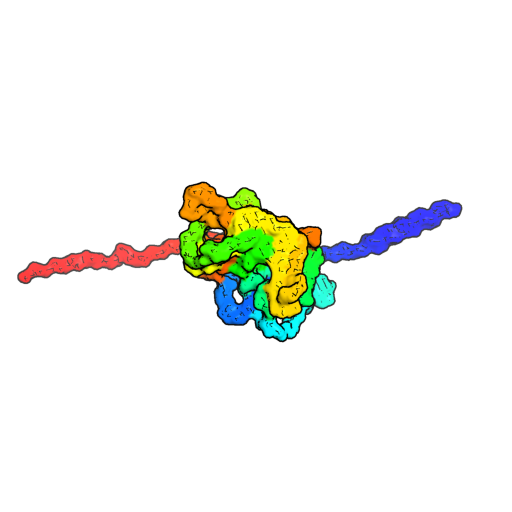 88 ? 0.715 7.601 0.174 1.00 95.44 88 ASN A N 1
ATOM 648 C CA . ASN A 1 88 ? 1.016 7.202 1.554 1.00 95.44 88 ASN A CA 1
ATOM 649 C C . ASN A 1 88 ? 0.750 8.357 2.544 1.00 95.44 88 ASN A C 1
ATOM 651 O O . ASN A 1 88 ? 1.662 9.115 2.880 1.00 95.44 88 ASN A O 1
ATOM 655 N N . LEU A 1 89 ? -0.498 8.472 3.012 1.00 96.00 89 LEU A N 1
ATOM 656 C CA . LEU A 1 89 ? -0.973 9.591 3.835 1.00 96.00 89 LEU A CA 1
ATOM 657 C C . LEU A 1 89 ? -0.238 9.748 5.172 1.00 96.00 89 LEU A C 1
ATOM 659 O O . LEU A 1 89 ? -0.177 10.857 5.701 1.00 96.00 89 LEU A O 1
ATOM 663 N N . GLU A 1 90 ? 0.361 8.668 5.687 1.00 95.94 90 GLU A N 1
ATOM 664 C CA . GLU A 1 90 ? 1.183 8.689 6.908 1.00 95.94 90 GLU A CA 1
ATOM 665 C C . GLU A 1 90 ? 2.424 9.583 6.774 1.00 95.94 90 GLU A C 1
ATOM 667 O O . GLU A 1 90 ? 3.015 9.952 7.779 1.00 95.94 90 GLU A O 1
ATOM 672 N N . ALA A 1 91 ? 2.839 9.924 5.552 1.00 94.62 91 ALA A N 1
ATOM 673 C CA . ALA A 1 91 ? 4.089 10.633 5.291 1.00 94.62 91 ALA A CA 1
ATOM 674 C C . ALA A 1 91 ? 3.938 11.832 4.342 1.00 94.62 91 ALA A C 1
ATOM 676 O O . ALA A 1 91 ? 4.928 12.353 3.837 1.00 94.62 91 ALA A O 1
ATOM 677 N N . THR A 1 92 ? 2.705 12.251 4.053 1.00 92.69 92 THR A N 1
ATOM 678 C CA . THR A 1 92 ? 2.425 13.391 3.164 1.00 92.69 92 THR A CA 1
ATOM 679 C C . THR A 1 92 ? 1.827 14.594 3.897 1.00 92.69 92 THR A C 1
ATOM 681 O O . THR A 1 92 ? 1.506 15.587 3.254 1.00 92.69 92 THR A O 1
ATOM 684 N N . GLY A 1 93 ? 1.669 14.536 5.228 1.00 91.88 93 GLY A N 1
ATOM 685 C CA . GLY A 1 93 ? 1.083 15.632 6.023 1.00 91.88 93 GLY A CA 1
ATOM 686 C C . GLY A 1 93 ? -0.442 15.657 6.067 1.00 91.88 93 GLY A C 1
ATOM 687 O O . GLY A 1 93 ? -1.027 16.606 6.579 1.00 91.88 93 GLY A O 1
ATOM 688 N N . TYR A 1 94 ? -1.100 14.619 5.549 1.00 95.25 94 TYR A N 1
ATOM 689 C CA . TYR A 1 94 ? -2.558 14.489 5.603 1.00 95.25 94 TYR A CA 1
ATOM 690 C C . TYR A 1 94 ? -3.053 13.909 6.928 1.00 95.25 94 TYR A C 1
ATOM 692 O O . TYR A 1 94 ? -4.181 14.178 7.334 1.00 95.25 94 TYR A O 1
ATOM 700 N N . LEU A 1 95 ? -2.205 13.125 7.594 1.00 96.19 95 LEU A N 1
ATOM 701 C CA . LEU A 1 95 ? -2.440 12.592 8.926 1.00 96.19 95 LEU A CA 1
ATOM 702 C C . LEU A 1 95 ? -1.434 13.197 9.895 1.00 96.19 95 LEU A C 1
ATOM 704 O O . LEU A 1 95 ? -0.247 13.284 9.590 1.00 96.19 95 LEU A O 1
ATOM 708 N N . THR A 1 96 ? -1.921 13.564 11.074 1.00 96.00 96 THR A N 1
ATOM 709 C CA . THR A 1 96 ? -1.067 13.923 12.208 1.00 96.00 96 THR A CA 1
ATOM 710 C C . THR A 1 96 ? -0.329 12.703 12.759 1.00 96.00 96 THR A C 1
ATOM 712 O O . THR A 1 96 ? -0.776 11.565 12.597 1.00 96.00 96 THR A O 1
ATOM 715 N N . ARG A 1 97 ? 0.748 12.921 13.516 1.00 95.94 97 ARG A N 1
ATOM 716 C CA . ARG A 1 97 ? 1.482 11.882 14.249 1.00 95.94 97 ARG A CA 1
ATOM 717 C C . ARG A 1 97 ? 0.554 11.001 15.079 1.00 95.94 97 ARG A C 1
ATOM 719 O O . ARG A 1 97 ? 0.634 9.779 14.996 1.00 95.94 97 ARG A O 1
ATOM 726 N N . ALA A 1 98 ? -0.353 11.613 15.840 1.00 96.19 98 ALA A N 1
ATOM 727 C CA . ALA A 1 98 ? -1.301 10.886 16.679 1.00 96.19 98 ALA A CA 1
ATOM 728 C C . ALA A 1 98 ? -2.227 9.985 15.842 1.00 96.19 98 ALA A C 1
ATOM 730 O O . ALA A 1 98 ? -2.478 8.838 16.202 1.00 96.19 98 ALA A O 1
ATOM 731 N N . GLN A 1 99 ? -2.696 10.468 14.690 1.00 97.06 99 GLN A N 1
ATOM 732 C CA . GLN A 1 99 ? -3.514 9.679 13.764 1.00 97.06 99 GLN A CA 1
ATOM 733 C C . GLN A 1 99 ? -2.732 8.512 13.138 1.00 97.06 99 GLN A C 1
ATOM 735 O O . GLN A 1 99 ? -3.263 7.404 13.033 1.00 97.06 99 GLN A O 1
ATOM 740 N N . VAL A 1 100 ? -1.463 8.723 12.775 1.00 97.56 100 VAL A N 1
ATOM 741 C CA . VAL A 1 100 ? -0.572 7.647 12.308 1.00 97.56 100 VAL A CA 1
ATOM 742 C C . VAL A 1 100 ? -0.396 6.582 13.395 1.00 97.56 100 VAL A C 1
ATOM 744 O O . VAL A 1 100 ? -0.543 5.388 13.131 1.00 97.56 100 VAL A O 1
ATOM 747 N N . GLU A 1 101 ? -0.172 6.995 14.642 1.00 97.44 101 GLU A N 1
ATOM 748 C CA . GLU A 1 101 ? -0.042 6.084 15.783 1.00 97.44 101 GLU A CA 1
ATOM 749 C C . GLU A 1 101 ? -1.339 5.296 16.063 1.00 97.44 101 GLU A C 1
ATOM 751 O O . GLU A 1 101 ? -1.261 4.116 16.424 1.00 97.44 101 GLU A O 1
ATOM 756 N N . VAL A 1 102 ? -2.523 5.884 15.827 1.00 98.19 102 VAL A N 1
ATOM 757 C CA . VAL A 1 102 ? -3.821 5.181 15.894 1.00 98.19 102 VAL A CA 1
ATOM 758 C C . VAL A 1 102 ? -3.913 4.071 14.842 1.00 98.19 102 VAL A C 1
ATOM 760 O O . VAL A 1 102 ? -4.280 2.946 15.190 1.00 98.19 102 VAL A O 1
ATOM 763 N N . LEU A 1 103 ? -3.528 4.334 13.588 1.00 98.25 103 LEU A N 1
ATOM 764 C CA . LEU A 1 103 ? -3.500 3.307 12.533 1.00 98.25 103 LEU A CA 1
ATOM 765 C C . LEU A 1 103 ? -2.520 2.185 12.868 1.00 98.25 103 LEU A C 1
ATOM 767 O O . LEU A 1 103 ? -2.843 1.005 12.736 1.00 98.25 103 LEU A O 1
ATOM 771 N N . TRP A 1 104 ? -1.337 2.533 13.366 1.00 98.38 104 TRP A N 1
ATOM 772 C CA . TRP A 1 104 ? -0.347 1.536 13.760 1.00 98.38 104 TRP A CA 1
ATOM 773 C C . TRP A 1 104 ? -0.835 0.686 14.934 1.00 98.38 104 TRP A C 1
ATOM 775 O O . TRP A 1 104 ? -0.637 -0.528 14.946 1.00 98.38 104 TRP A O 1
ATOM 785 N N . ASN A 1 105 ? -1.517 1.294 15.906 1.00 98.44 105 ASN A N 1
ATOM 786 C CA . ASN A 1 105 ? -2.137 0.561 17.004 1.00 98.44 105 ASN A CA 1
ATOM 787 C C . ASN A 1 105 ? -3.236 -0.386 16.514 1.00 98.44 105 ASN A C 1
ATOM 789 O O . ASN A 1 105 ? -3.323 -1.518 16.987 1.00 98.44 105 ASN A O 1
ATOM 793 N N . PHE A 1 106 ? -4.036 0.051 15.541 1.00 98.31 106 PHE A N 1
ATOM 794 C CA . PHE A 1 106 ? -5.022 -0.799 14.888 1.00 98.31 106 PHE A CA 1
ATOM 795 C C . PHE A 1 106 ? -4.369 -2.022 14.235 1.00 98.31 106 PHE A C 1
ATOM 797 O O . PHE A 1 106 ? -4.777 -3.143 14.536 1.00 98.31 106 PHE A O 1
ATOM 804 N N . GLN A 1 107 ? -3.301 -1.843 13.448 1.00 98.38 107 GLN A N 1
ATOM 805 C CA . GLN A 1 107 ? -2.557 -2.967 12.863 1.00 98.38 107 GLN A CA 1
ATOM 806 C C . GLN A 1 107 ? -2.029 -3.935 13.931 1.00 98.38 107 GLN A C 1
ATOM 808 O O . GLN A 1 107 ? -2.226 -5.140 13.812 1.00 98.38 107 GLN A O 1
ATOM 813 N N . ARG A 1 108 ? -1.401 -3.422 14.999 1.00 98.12 108 ARG A N 1
ATOM 814 C CA . ARG A 1 108 ? -0.855 -4.263 16.080 1.00 98.12 108 ARG A CA 1
ATOM 815 C C . ARG A 1 108 ? -1.924 -5.089 16.789 1.00 98.12 108 ARG A C 1
ATOM 817 O O . ARG A 1 108 ? -1.682 -6.245 17.112 1.00 98.12 108 ARG A O 1
ATOM 824 N N . LYS A 1 109 ? -3.092 -4.497 17.051 1.00 96.81 109 LYS A N 1
ATOM 825 C CA . LYS A 1 109 ? -4.175 -5.164 17.789 1.00 96.81 109 LYS A CA 1
ATOM 826 C C . LYS A 1 109 ? -4.944 -6.182 16.953 1.00 96.81 109 LYS A C 1
ATOM 828 O O . LYS A 1 109 ? -5.501 -7.114 17.516 1.00 96.81 109 LYS A O 1
ATOM 833 N N . THR A 1 110 ? -5.016 -5.981 15.641 1.00 96.75 110 THR A N 1
ATOM 834 C CA . THR A 1 110 ? -5.892 -6.768 14.755 1.00 96.75 110 THR A CA 1
ATOM 835 C C . THR A 1 110 ? -5.133 -7.697 13.815 1.00 96.75 110 THR A C 1
ATOM 837 O O . THR A 1 110 ? -5.729 -8.599 13.236 1.00 96.75 110 THR A O 1
ATOM 840 N N . GLY A 1 111 ? -3.831 -7.471 13.618 1.00 97.00 111 GLY A N 1
ATOM 841 C CA . GLY A 1 111 ? -3.069 -8.099 12.540 1.00 97.00 111 GLY A CA 1
ATOM 842 C C . GLY A 1 111 ? -3.410 -7.550 11.149 1.00 97.00 111 GLY A C 1
ATOM 843 O O . GLY A 1 111 ? -2.983 -8.130 10.150 1.00 97.00 111 GLY A O 1
ATOM 844 N N . ALA A 1 112 ? -4.172 -6.451 11.055 1.00 97.81 112 ALA A N 1
ATOM 845 C CA . ALA A 1 112 ? -4.516 -5.830 9.783 1.00 97.81 112 ALA A CA 1
ATOM 846 C C . ALA A 1 112 ? -3.259 -5.395 9.012 1.00 97.81 112 ALA A C 1
ATOM 848 O O . ALA A 1 112 ? -2.358 -4.720 9.528 1.00 97.81 112 ALA A O 1
ATOM 849 N N . ARG A 1 113 ? -3.220 -5.765 7.733 1.00 98.56 113 ARG A N 1
ATOM 850 C CA . ARG A 1 113 ? -2.133 -5.436 6.808 1.00 98.56 113 ARG A CA 1
ATOM 851 C C . ARG A 1 113 ? -2.415 -4.124 6.088 1.00 98.56 113 ARG A C 1
ATOM 853 O O . ARG A 1 113 ? -3.569 -3.830 5.774 1.00 98.56 113 ARG A O 1
ATOM 860 N N . SER A 1 114 ? -1.360 -3.361 5.797 1.00 98.69 114 SER A N 1
ATOM 861 C CA . SER A 1 114 ? -1.484 -2.137 4.998 1.00 98.69 114 SER A CA 1
ATOM 862 C C . SER A 1 114 ? -0.875 -2.281 3.608 1.00 98.69 114 SER A C 1
ATOM 864 O O . SER A 1 114 ? 0.149 -2.942 3.435 1.00 98.69 114 SER A O 1
ATOM 866 N N . VAL A 1 115 ? -1.482 -1.646 2.610 1.00 98.69 115 VAL A N 1
ATOM 867 C CA . VAL A 1 115 ? -0.923 -1.524 1.259 1.00 98.69 115 VAL A CA 1
ATOM 868 C C . VAL A 1 115 ? -0.706 -0.051 0.941 1.00 98.69 115 VAL A C 1
ATOM 870 O O . VAL A 1 115 ? -1.588 0.771 1.177 1.00 98.69 115 VAL A O 1
ATOM 873 N N . LYS A 1 116 ? 0.454 0.300 0.388 1.00 98.25 116 LYS A N 1
ATOM 874 C CA . LYS A 1 116 ? 0.834 1.688 0.110 1.00 98.25 116 LYS A CA 1
ATOM 875 C C . LYS A 1 116 ? 1.309 1.836 -1.330 1.00 98.25 116 LYS A C 1
ATOM 877 O O . LYS A 1 116 ? 2.266 1.181 -1.732 1.00 98.25 116 LYS A O 1
ATOM 882 N N . PHE A 1 117 ? 0.680 2.722 -2.086 1.00 97.69 117 PHE A N 1
ATOM 883 C CA . PHE A 1 117 ? 1.158 3.136 -3.408 1.00 97.69 117 PHE A CA 1
ATOM 884 C C . PHE A 1 117 ? 1.735 4.551 -3.331 1.00 97.69 117 PHE A C 1
ATOM 886 O O . PHE A 1 117 ? 1.405 5.305 -2.410 1.00 97.69 117 PHE A O 1
ATOM 893 N N . GLY A 1 118 ? 2.622 4.905 -4.264 1.00 96.31 118 GLY A N 1
ATOM 894 C CA . GLY A 1 118 ? 3.312 6.199 -4.249 1.00 96.31 118 GLY A CA 1
ATOM 895 C C . GLY A 1 118 ? 4.068 6.457 -2.942 1.00 96.31 118 GLY A C 1
ATOM 896 O O . GLY A 1 118 ? 4.098 7.584 -2.451 1.00 96.31 118 GLY A O 1
ATOM 897 N N . ALA A 1 119 ? 4.605 5.410 -2.310 1.00 97.56 119 ALA A N 1
ATOM 898 C CA . ALA A 1 119 ? 5.376 5.566 -1.087 1.00 97.56 119 ALA A CA 1
ATOM 899 C C . ALA A 1 119 ? 6.759 6.140 -1.416 1.00 97.56 119 ALA A C 1
ATOM 901 O O . ALA A 1 119 ? 7.429 5.678 -2.335 1.00 97.56 119 ALA A O 1
ATOM 902 N N . TRP A 1 120 ? 7.224 7.114 -0.637 1.00 97.69 120 TRP A N 1
ATOM 903 C CA . TRP A 1 120 ? 8.618 7.535 -0.731 1.00 97.69 120 TRP A CA 1
ATOM 904 C C . TRP A 1 120 ? 9.546 6.414 -0.214 1.00 97.69 120 TRP A C 1
ATOM 906 O O . TRP A 1 120 ? 9.202 5.798 0.802 1.00 97.69 120 TRP A O 1
ATOM 916 N N . PRO A 1 121 ? 10.701 6.128 -0.857 1.00 98.25 121 PRO A N 1
ATOM 917 C CA . PRO A 1 121 ? 11.554 4.984 -0.511 1.00 98.25 121 PRO A CA 1
ATOM 918 C C . PRO A 1 121 ? 11.929 4.860 0.971 1.00 98.25 121 PRO A C 1
ATOM 920 O O . PRO A 1 121 ? 11.833 3.770 1.538 1.00 98.25 121 PRO A O 1
ATOM 923 N N . THR A 1 122 ? 12.273 5.957 1.651 1.00 98.00 122 THR A N 1
ATOM 924 C CA . THR A 1 122 ? 12.683 5.882 3.068 1.00 98.00 122 THR A CA 1
ATOM 925 C C . THR A 1 122 ? 11.549 5.421 3.982 1.00 98.00 122 THR A C 1
ATOM 927 O O . THR A 1 122 ? 11.798 4.733 4.971 1.00 98.00 122 THR A O 1
ATOM 930 N N . ASN A 1 123 ? 10.296 5.706 3.615 1.00 97.81 123 ASN A N 1
ATOM 931 C CA . ASN A 1 123 ? 9.106 5.341 4.393 1.00 97.81 123 ASN A CA 1
ATOM 932 C C . ASN A 1 123 ? 8.900 3.821 4.444 1.00 97.81 123 ASN A C 1
ATOM 934 O O . ASN A 1 123 ? 8.105 3.320 5.243 1.00 97.81 123 ASN A O 1
ATOM 938 N N . VAL A 1 124 ? 9.585 3.099 3.557 1.00 97.81 124 VAL A N 1
ATOM 939 C CA . VAL A 1 124 ? 9.523 1.646 3.395 1.00 97.81 124 VAL A CA 1
ATOM 940 C C . VAL A 1 124 ? 10.905 1.011 3.551 1.00 97.81 124 VAL A C 1
ATOM 942 O O . VAL A 1 124 ? 11.107 -0.126 3.142 1.00 97.81 124 VAL A O 1
ATOM 945 N N . GLY A 1 125 ? 11.851 1.740 4.154 1.00 98.06 125 GLY A N 1
ATOM 946 C CA . GLY A 1 125 ? 13.183 1.245 4.494 1.00 98.06 125 GLY A CA 1
ATOM 947 C C . GLY A 1 125 ? 14.104 1.057 3.289 1.00 98.06 125 GLY A C 1
ATOM 948 O O . GLY A 1 125 ? 14.956 0.175 3.293 1.00 98.06 125 GLY A O 1
ATOM 949 N N . LEU A 1 126 ? 13.948 1.870 2.248 1.00 98.19 126 LEU A N 1
ATOM 950 C CA . LEU A 1 126 ? 14.820 1.867 1.076 1.00 98.19 126 LEU A CA 1
ATOM 951 C C . LEU A 1 126 ? 15.560 3.206 0.966 1.00 98.19 126 LEU A C 1
ATOM 953 O O . LEU A 1 126 ? 14.989 4.261 1.246 1.00 98.19 126 LEU A O 1
ATOM 957 N N . ASP A 1 127 ? 16.816 3.174 0.523 1.00 97.44 127 ASP A N 1
ATOM 958 C CA . ASP A 1 127 ? 17.564 4.387 0.172 1.00 97.44 127 ASP A CA 1
ATOM 959 C C . ASP A 1 127 ? 17.086 4.905 -1.200 1.00 97.44 127 ASP A C 1
ATOM 961 O O . ASP A 1 127 ? 17.124 4.133 -2.162 1.00 97.44 127 ASP A O 1
ATOM 965 N N . PRO A 1 128 ? 16.589 6.147 -1.338 1.00 97.19 128 PRO A N 1
ATOM 966 C CA . PRO A 1 128 ? 16.081 6.646 -2.612 1.00 97.19 128 PRO A CA 1
ATOM 967 C C . PRO A 1 128 ? 17.181 6.790 -3.674 1.00 97.19 128 PRO A C 1
ATOM 969 O O . PRO A 1 128 ? 18.257 7.339 -3.434 1.00 97.19 128 PRO A O 1
ATOM 972 N N . ASP A 1 129 ? 16.870 6.372 -4.898 1.00 96.38 129 ASP A N 1
ATOM 973 C CA . ASP A 1 129 ? 17.643 6.684 -6.101 1.00 96.38 129 ASP A CA 1
ATOM 974 C C . ASP A 1 129 ? 16.986 7.861 -6.836 1.00 96.38 129 ASP A C 1
ATOM 976 O O . ASP A 1 129 ? 16.229 7.702 -7.798 1.00 96.38 129 ASP A O 1
ATOM 980 N N . THR A 1 130 ? 17.229 9.072 -6.329 1.00 95.88 130 THR A N 1
ATOM 981 C CA . THR A 1 130 ? 16.560 10.287 -6.821 1.00 95.88 130 THR A CA 1
ATOM 982 C C . THR A 1 130 ? 16.920 10.645 -8.261 1.00 95.88 130 THR A C 1
ATOM 984 O O . THR A 1 130 ? 16.101 11.236 -8.962 1.00 95.88 130 THR A O 1
ATOM 987 N N . LEU A 1 131 ? 18.103 10.246 -8.737 1.00 94.69 131 LEU A N 1
ATOM 988 C CA . LEU A 1 131 ? 18.529 10.449 -10.127 1.00 94.69 131 LEU A CA 1
ATOM 989 C C . LEU A 1 131 ? 17.740 9.579 -11.112 1.00 94.69 131 LEU A C 1
ATOM 991 O O . LEU A 1 131 ? 17.668 9.892 -12.299 1.00 94.69 131 LEU A O 1
ATOM 995 N N . SER A 1 132 ? 17.126 8.507 -10.613 1.00 94.81 132 SER A N 1
ATOM 996 C CA . SER A 1 132 ? 16.331 7.571 -11.406 1.00 94.81 132 SER A CA 1
ATOM 997 C C . SER A 1 132 ? 14.829 7.864 -11.363 1.00 94.81 132 SER A C 1
ATOM 999 O O . SER A 1 132 ? 14.044 7.167 -12.018 1.00 94.81 132 SER A O 1
ATOM 1001 N N . CYS A 1 133 ? 14.409 8.913 -10.645 1.00 97.00 133 CYS A N 1
ATOM 1002 C CA . CYS A 1 133 ? 13.019 9.347 -10.638 1.00 97.00 133 CYS A CA 1
ATOM 1003 C C . CYS A 1 133 ? 12.587 9.829 -12.031 1.00 97.00 133 CYS A C 1
ATOM 1005 O O . CYS A 1 133 ? 13.220 10.700 -12.625 1.00 97.00 133 CYS A O 1
ATOM 1007 N N . SER A 1 134 ? 11.510 9.271 -12.582 1.00 97.00 134 SER A N 1
ATOM 1008 C CA . SER A 1 134 ? 10.940 9.718 -13.865 1.00 97.00 134 SER A CA 1
ATOM 1009 C C . SER A 1 134 ? 9.557 9.096 -14.106 1.00 97.00 134 SER A C 1
ATOM 1011 O O . SER A 1 134 ? 9.061 8.355 -13.261 1.00 97.00 134 SER A O 1
ATOM 1013 N N . SER A 1 135 ? 8.990 9.288 -15.304 1.00 97.19 135 SER A N 1
ATOM 1014 C CA . SER A 1 135 ? 7.838 8.517 -15.825 1.00 97.19 135 SER A CA 1
ATOM 1015 C C . SER A 1 135 ? 8.168 7.668 -17.064 1.00 97.19 135 SER A C 1
ATOM 1017 O O . SER A 1 135 ? 7.264 7.214 -17.769 1.00 97.19 135 SER A O 1
ATOM 1019 N N . LYS A 1 136 ? 9.463 7.486 -17.376 1.00 96.62 136 LYS A N 1
ATOM 1020 C CA . LYS A 1 136 ? 9.911 6.593 -18.456 1.00 96.62 136 LYS A CA 1
ATOM 1021 C C . LYS A 1 136 ? 9.436 5.164 -18.196 1.00 96.62 136 LYS A C 1
ATOM 1023 O O . LYS A 1 136 ? 9.391 4.721 -17.049 1.00 96.62 136 LYS A O 1
ATOM 1028 N N . ASP A 1 137 ? 9.122 4.444 -19.264 1.00 97.12 137 ASP A N 1
ATOM 1029 C CA . ASP A 1 137 ? 8.801 3.031 -19.137 1.00 97.12 137 ASP A CA 1
ATOM 1030 C C . ASP A 1 137 ? 10.063 2.234 -18.805 1.00 97.12 137 ASP A C 1
ATOM 1032 O O . ASP A 1 137 ? 11.042 2.262 -19.551 1.00 97.12 137 ASP A O 1
ATOM 1036 N N . ILE A 1 138 ? 10.039 1.560 -17.661 1.00 96.44 138 ILE A N 1
ATOM 1037 C CA . ILE A 1 138 ? 11.025 0.568 -17.272 1.00 96.44 138 ILE A CA 1
ATOM 1038 C C . ILE A 1 138 ? 10.256 -0.701 -16.917 1.00 96.44 138 ILE A C 1
ATOM 1040 O O . ILE A 1 138 ? 9.375 -0.655 -16.051 1.00 96.44 138 ILE A O 1
ATOM 1044 N N . PRO A 1 139 ? 10.586 -1.841 -17.542 1.00 97.12 139 PRO A N 1
ATOM 1045 C CA . PRO A 1 139 ? 9.966 -3.094 -17.174 1.00 97.12 139 PRO A CA 1
ATOM 1046 C C . PRO A 1 139 ? 10.203 -3.423 -15.700 1.00 97.12 139 PRO A C 1
ATOM 1048 O O . PRO A 1 139 ? 11.284 -3.184 -15.158 1.00 97.12 139 PRO A O 1
ATOM 1051 N N . MET A 1 140 ? 9.192 -3.994 -15.056 1.00 98.00 140 MET A N 1
ATOM 1052 C CA . MET A 1 140 ? 9.283 -4.483 -13.687 1.00 98.00 140 MET A CA 1
ATOM 1053 C C . MET A 1 140 ? 9.060 -5.989 -13.644 1.00 98.00 140 MET A C 1
ATOM 1055 O O . MET A 1 140 ? 8.259 -6.541 -14.404 1.00 98.00 140 MET A O 1
ATOM 1059 N N . THR A 1 141 ? 9.745 -6.643 -12.714 1.00 97.62 141 THR A N 1
ATOM 1060 C CA . THR A 1 141 ? 9.654 -8.087 -12.484 1.00 97.62 141 THR A CA 1
ATOM 1061 C C . THR A 1 141 ? 9.473 -8.375 -10.999 1.00 97.62 141 THR A C 1
ATOM 1063 O O . THR A 1 141 ? 9.965 -7.638 -10.138 1.00 97.62 141 THR A O 1
ATOM 1066 N N . PHE A 1 142 ? 8.721 -9.432 -10.691 1.00 98.00 142 PHE A N 1
ATOM 1067 C CA . PHE A 1 142 ? 8.595 -9.919 -9.322 1.00 98.00 142 PHE A CA 1
ATOM 1068 C C . PHE A 1 142 ? 9.887 -10.598 -8.875 1.00 98.00 142 PHE A C 1
ATOM 1070 O O . PHE A 1 142 ? 10.543 -11.290 -9.653 1.00 98.00 142 PHE A O 1
ATOM 1077 N N . THR A 1 143 ? 10.226 -10.436 -7.601 1.00 97.12 143 THR A N 1
ATOM 1078 C CA . THR A 1 143 ? 11.289 -11.222 -6.965 1.00 97.12 143 THR A CA 1
ATOM 1079 C C . THR A 1 143 ? 10.719 -12.528 -6.402 1.00 97.12 143 THR A C 1
ATOM 1081 O O . THR A 1 143 ? 9.503 -12.722 -6.336 1.00 97.12 143 THR A O 1
ATOM 1084 N N . ALA A 1 144 ? 11.593 -13.417 -5.925 1.00 96.62 144 ALA A N 1
ATOM 1085 C CA . ALA A 1 144 ? 11.177 -14.638 -5.232 1.00 96.62 144 ALA A CA 1
ATOM 1086 C C . ALA A 1 144 ? 10.419 -14.373 -3.912 1.00 96.62 144 ALA A C 1
ATOM 1088 O O . ALA A 1 144 ? 9.660 -15.228 -3.466 1.00 96.62 144 ALA A O 1
ATOM 1089 N N . ASP A 1 145 ? 10.595 -13.196 -3.301 1.00 97.00 145 ASP A N 1
ATOM 1090 C CA . ASP A 1 145 ? 9.904 -12.801 -2.067 1.00 97.00 145 ASP A CA 1
ATOM 1091 C C . ASP A 1 145 ? 8.497 -12.222 -2.325 1.00 97.00 145 ASP A C 1
ATOM 1093 O O . ASP A 1 145 ? 7.782 -11.888 -1.375 1.00 97.00 145 ASP A O 1
ATOM 1097 N N . ALA A 1 146 ? 8.077 -12.075 -3.589 1.00 97.56 146 ALA A N 1
ATOM 1098 C CA . ALA A 1 146 ? 6.777 -11.508 -3.921 1.00 97.56 146 ALA A CA 1
ATOM 1099 C C . ALA A 1 146 ? 5.621 -12.349 -3.348 1.00 97.56 146 ALA A C 1
ATOM 1101 O O . ALA A 1 146 ? 5.532 -13.549 -3.626 1.00 97.56 146 ALA A O 1
ATOM 1102 N N . PRO A 1 147 ? 4.676 -11.747 -2.595 1.00 96.44 147 PRO A N 1
ATOM 1103 C CA . PRO A 1 147 ? 3.587 -12.480 -1.962 1.00 96.44 147 PRO A CA 1
ATOM 1104 C C . PRO A 1 147 ? 2.454 -12.771 -2.957 1.00 96.44 147 PRO A C 1
ATOM 1106 O O . PRO A 1 147 ? 1.324 -12.316 -2.792 1.00 96.44 147 PRO A O 1
ATOM 1109 N N . ILE A 1 148 ? 2.750 -13.539 -4.008 1.00 94.88 148 ILE A N 1
ATOM 1110 C CA . ILE A 1 148 ? 1.784 -13.866 -5.062 1.00 94.88 148 ILE A CA 1
ATOM 1111 C C . ILE A 1 148 ? 0.561 -14.581 -4.474 1.00 94.88 148 ILE A C 1
ATOM 1113 O O . ILE A 1 148 ? -0.570 -14.229 -4.811 1.00 94.88 148 ILE A O 1
ATOM 1117 N N . GLY A 1 149 ? 0.773 -15.536 -3.562 1.00 89.50 149 GLY A N 1
ATOM 1118 C CA . GLY A 1 149 ? -0.286 -16.198 -2.795 1.00 89.50 149 GLY A CA 1
ATOM 1119 C C . GLY A 1 149 ? -1.497 -16.600 -3.647 1.00 89.50 149 GLY A C 1
ATOM 1120 O O . GLY A 1 149 ? -1.365 -17.143 -4.744 1.00 89.50 149 GLY A O 1
ATOM 1121 N N . VAL A 1 150 ? -2.700 -16.280 -3.164 1.00 87.94 150 VAL A N 1
ATOM 1122 C CA . VAL A 1 150 ? -3.958 -16.592 -3.865 1.00 87.94 150 VAL A CA 1
ATOM 1123 C C . VAL A 1 150 ? -4.285 -15.643 -5.023 1.00 87.94 150 VAL A C 1
ATOM 1125 O O . VAL A 1 150 ? -5.297 -15.834 -5.699 1.00 87.94 150 VAL A O 1
ATOM 1128 N N . SER A 1 151 ? -3.464 -14.618 -5.285 1.00 90.38 151 SER A N 1
ATOM 1129 C CA . SER A 1 151 ? -3.712 -13.698 -6.404 1.00 90.38 151 SER A CA 1
ATOM 1130 C C . SER A 1 151 ? -3.601 -14.399 -7.759 1.00 90.38 151 SER A C 1
ATOM 1132 O O . SER A 1 151 ? -4.130 -13.894 -8.748 1.00 90.38 151 SER A O 1
ATOM 1134 N N . ARG A 1 152 ? -2.931 -15.564 -7.820 1.00 90.25 152 ARG A N 1
ATOM 1135 C CA . ARG A 1 152 ? -2.660 -16.346 -9.043 1.00 90.25 152 ARG A CA 1
ATOM 1136 C C . ARG A 1 152 ? -2.047 -15.519 -10.178 1.00 90.25 152 ARG A C 1
ATOM 1138 O O . ARG A 1 152 ? -2.173 -15.874 -11.347 1.00 90.25 152 ARG A O 1
ATOM 1145 N N . VAL A 1 153 ? -1.428 -14.390 -9.847 1.00 94.12 153 VAL A N 1
ATOM 1146 C CA . VAL A 1 153 ? -0.631 -13.620 -10.794 1.00 94.12 153 VAL A CA 1
ATOM 1147 C C . VAL A 1 153 ? 0.567 -14.474 -11.189 1.00 94.12 153 VAL A C 1
ATOM 1149 O O . VAL A 1 153 ? 1.185 -15.105 -10.338 1.00 94.12 153 VAL A O 1
ATOM 1152 N N . ASN A 1 154 ? 0.887 -14.522 -12.480 1.00 96.44 154 ASN A N 1
ATOM 1153 C CA . ASN A 1 154 ? 2.075 -15.231 -12.933 1.00 96.44 154 ASN A CA 1
ATOM 1154 C C . ASN A 1 154 ? 3.325 -14.509 -12.384 1.00 96.44 154 ASN A C 1
ATOM 1156 O O . ASN A 1 154 ? 3.520 -13.345 -12.738 1.00 96.44 154 ASN A O 1
ATOM 1160 N N . PRO A 1 155 ? 4.181 -15.148 -11.563 1.00 94.75 155 PRO A N 1
ATOM 1161 C CA . PRO A 1 155 ? 5.398 -14.510 -11.053 1.00 94.75 155 PRO A CA 1
ATOM 1162 C C . PRO A 1 155 ? 6.382 -14.123 -12.169 1.00 94.75 155 PRO A C 1
ATOM 1164 O O . PRO A 1 155 ? 7.187 -13.220 -11.980 1.00 94.75 155 PRO A O 1
ATOM 1167 N N . ALA A 1 156 ? 6.288 -14.750 -13.346 1.00 96.06 156 ALA A N 1
ATOM 1168 C CA . ALA A 1 156 ? 7.067 -14.390 -14.531 1.00 96.06 156 ALA A CA 1
ATOM 1169 C C . ALA A 1 156 ? 6.422 -13.271 -15.376 1.00 96.06 156 ALA A C 1
ATOM 1171 O O . ALA A 1 156 ? 6.905 -12.968 -16.467 1.00 96.06 156 ALA A O 1
ATOM 1172 N N . ALA A 1 157 ? 5.309 -12.675 -14.928 1.00 95.12 157 ALA A N 1
ATOM 1173 C CA . ALA A 1 157 ? 4.691 -11.562 -15.635 1.00 95.12 157 ALA A CA 1
ATOM 1174 C C . ALA A 1 157 ? 5.646 -10.364 -15.677 1.00 95.12 157 ALA A C 1
ATOM 1176 O O . ALA A 1 157 ? 6.112 -9.887 -14.643 1.00 95.12 157 ALA A O 1
ATOM 1177 N N . ARG A 1 158 ? 5.890 -9.853 -16.885 1.00 95.69 158 ARG A N 1
ATOM 1178 C CA . ARG A 1 158 ? 6.623 -8.607 -17.092 1.00 95.69 158 ARG A CA 1
ATOM 1179 C C . ARG A 1 158 ? 5.642 -7.445 -17.015 1.00 95.69 158 ARG A C 1
ATOM 1181 O O . ARG A 1 158 ? 4.678 -7.389 -17.778 1.00 95.69 158 ARG A O 1
ATOM 1188 N N . LEU A 1 159 ? 5.866 -6.554 -16.061 1.00 97.75 159 LEU A N 1
ATOM 1189 C CA . LEU A 1 159 ? 5.051 -5.364 -15.835 1.00 97.75 159 LEU A CA 1
ATOM 1190 C C . LEU A 1 159 ? 5.729 -4.146 -16.473 1.00 97.75 159 LEU A C 1
ATOM 1192 O O . LEU A 1 159 ? 6.931 -4.175 -16.716 1.00 97.75 159 LEU A O 1
ATOM 1196 N N . THR A 1 160 ? 4.982 -3.077 -16.734 1.00 96.94 160 THR A N 1
ATOM 1197 C CA . THR A 1 160 ? 5.491 -1.828 -17.318 1.00 96.94 160 THR A CA 1
ATOM 1198 C C . THR A 1 160 ? 5.222 -0.661 -16.373 1.00 96.94 160 THR A C 1
ATOM 1200 O O . THR A 1 160 ? 4.215 -0.637 -15.657 1.00 96.94 160 THR A O 1
ATOM 1203 N N . SER A 1 161 ? 6.138 0.307 -16.337 1.00 96.88 161 SER A N 1
ATOM 1204 C CA . SER A 1 161 ? 6.003 1.526 -15.527 1.00 96.88 161 SER A CA 1
ATOM 1205 C C . SER A 1 161 ? 5.687 2.761 -16.372 1.00 96.88 161 SER A C 1
ATOM 1207 O O . SER A 1 161 ? 5.691 3.877 -15.856 1.00 96.88 161 SER A O 1
ATOM 1209 N N . GLY A 1 162 ? 5.457 2.585 -17.675 1.00 97.19 162 GLY A N 1
ATOM 1210 C CA . GLY A 1 162 ? 5.218 3.671 -18.620 1.00 97.19 162 GLY A CA 1
ATOM 1211 C C . GLY A 1 162 ? 4.108 4.621 -18.174 1.00 97.19 162 GLY A C 1
ATOM 1212 O O . GLY A 1 162 ? 2.978 4.207 -17.916 1.00 97.19 162 GLY A O 1
ATOM 1213 N N . GLY A 1 163 ? 4.443 5.910 -18.083 1.00 96.19 163 GLY A N 1
ATOM 1214 C CA . GLY A 1 163 ? 3.507 6.964 -17.683 1.00 96.19 163 GLY A CA 1
ATOM 1215 C C . GLY A 1 163 ? 3.230 7.040 -16.178 1.00 96.19 163 GLY A C 1
ATOM 1216 O O . GLY A 1 163 ? 2.514 7.942 -15.752 1.00 96.19 163 GLY A O 1
ATOM 1217 N N . LEU A 1 164 ? 3.807 6.147 -15.369 1.00 96.44 164 LEU A N 1
ATOM 1218 C CA . LEU A 1 164 ? 3.717 6.184 -13.912 1.00 96.44 164 LEU A CA 1
ATOM 1219 C C . LEU A 1 164 ? 4.960 6.879 -13.355 1.00 96.44 164 LEU A C 1
ATOM 1221 O O . LEU A 1 164 ? 6.088 6.451 -13.619 1.00 96.44 164 LEU A O 1
ATOM 1225 N N . TRP A 1 165 ? 4.767 7.953 -12.589 1.00 96.94 165 TRP A N 1
ATOM 1226 C CA . TRP A 1 165 ? 5.884 8.573 -11.886 1.00 96.94 165 TRP A CA 1
ATOM 1227 C C . TRP A 1 165 ? 6.414 7.609 -10.823 1.00 96.94 165 TRP A C 1
ATOM 1229 O O . TRP A 1 165 ? 5.656 6.971 -10.097 1.00 96.94 165 TRP A O 1
ATOM 1239 N N . ARG A 1 166 ? 7.732 7.470 -10.738 1.00 96.00 166 ARG A N 1
ATOM 1240 C CA . ARG A 1 166 ? 8.404 6.545 -9.819 1.00 96.00 166 ARG A CA 1
ATOM 1241 C C . ARG A 1 166 ? 9.654 7.184 -9.268 1.00 96.00 166 ARG A C 1
ATOM 1243 O O . ARG A 1 166 ? 10.302 7.949 -9.974 1.00 96.00 166 ARG A O 1
ATOM 1250 N N . CYS A 1 167 ? 10.011 6.790 -8.056 1.00 97.25 167 CYS A N 1
ATOM 1251 C CA . CYS A 1 167 ? 11.293 7.084 -7.437 1.00 97.25 167 CYS A CA 1
ATOM 1252 C C . CYS A 1 167 ? 11.825 5.787 -6.828 1.00 97.25 167 CYS A C 1
ATOM 1254 O O . CYS A 1 167 ? 11.439 5.442 -5.712 1.00 97.25 167 CYS A O 1
ATOM 1256 N N . PRO A 1 168 ? 12.642 5.025 -7.574 1.00 97.25 168 PRO A N 1
ATOM 1257 C CA . PRO A 1 168 ? 13.099 3.720 -7.125 1.00 97.25 168 PRO A CA 1
ATOM 1258 C C . PRO A 1 168 ? 13.906 3.782 -5.825 1.00 97.25 168 PRO A C 1
ATOM 1260 O O . PRO A 1 168 ? 14.575 4.774 -5.532 1.00 97.25 168 PRO A O 1
ATOM 1263 N N . GLY A 1 169 ? 13.874 2.693 -5.060 1.00 97.56 169 GLY A N 1
ATOM 1264 C CA . GLY A 1 169 ? 14.827 2.460 -3.978 1.00 97.56 169 GLY A CA 1
ATOM 1265 C C . GLY A 1 169 ? 16.074 1.737 -4.486 1.00 97.56 169 GLY A C 1
ATOM 1266 O O . GLY A 1 169 ? 16.000 0.945 -5.426 1.00 97.56 169 GLY A O 1
ATOM 1267 N N . LYS A 1 170 ? 17.223 1.951 -3.854 1.00 95.88 170 LYS A N 1
ATOM 1268 C CA . LYS A 1 170 ? 18.416 1.124 -4.066 1.00 95.88 170 LYS A CA 1
ATOM 1269 C C . LYS A 1 170 ? 18.209 -0.266 -3.457 1.00 95.88 170 LYS A C 1
ATOM 1271 O O . LYS A 1 170 ? 17.389 -0.452 -2.561 1.00 95.88 170 LYS A O 1
ATOM 1276 N N . ALA A 1 171 ? 18.973 -1.247 -3.937 1.00 89.94 171 ALA A N 1
ATOM 1277 C CA . ALA A 1 171 ? 18.833 -2.645 -3.524 1.00 89.94 171 ALA A CA 1
ATOM 1278 C C . ALA A 1 171 ? 19.129 -2.904 -2.038 1.00 89.94 171 ALA A C 1
ATOM 1280 O O . ALA A 1 171 ? 18.593 -3.861 -1.490 1.00 89.94 171 ALA A O 1
ATOM 1281 N N . VAL A 1 172 ? 19.987 -2.094 -1.405 1.00 92.50 172 VAL A N 1
ATOM 1282 C CA . VAL A 1 172 ? 20.407 -2.281 -0.009 1.00 92.50 172 VAL A CA 1
ATOM 1283 C C . VAL A 1 172 ? 19.352 -1.691 0.938 1.00 92.50 172 VAL A C 1
ATOM 1285 O O . VAL A 1 172 ? 19.154 -0.474 0.925 1.00 92.50 172 VAL A O 1
ATOM 1288 N N . PRO A 1 173 ? 18.689 -2.518 1.769 1.00 93.12 173 PRO A N 1
ATOM 1289 C CA . PRO A 1 173 ? 17.729 -2.055 2.767 1.00 93.12 173 PRO A CA 1
ATOM 1290 C C . PRO A 1 173 ? 18.329 -1.141 3.836 1.00 93.12 173 PRO A C 1
ATOM 1292 O O . PRO A 1 173 ? 19.450 -1.350 4.299 1.00 93.12 173 PRO A O 1
ATOM 1295 N N . LEU A 1 174 ? 17.519 -0.198 4.310 1.00 97.12 174 LEU A N 1
ATOM 1296 C CA . LEU A 1 174 ? 17.724 0.525 5.561 1.00 97.12 174 LEU A CA 1
ATOM 1297 C C . LEU A 1 174 ? 17.150 -0.282 6.739 1.00 97.12 174 LEU A C 1
ATOM 1299 O O . LEU A 1 174 ? 16.257 -1.113 6.572 1.00 97.12 174 LEU A O 1
ATOM 1303 N N . SER A 1 175 ? 17.630 -0.002 7.952 1.00 97.44 175 SER A N 1
ATOM 1304 C CA . SER A 1 175 ? 17.143 -0.630 9.193 1.00 97.44 175 SER A CA 1
ATOM 1305 C C . SER A 1 175 ? 15.896 0.042 9.785 1.00 97.44 175 SER A C 1
ATOM 1307 O O . SER A 1 175 ? 15.280 -0.488 10.715 1.00 97.44 175 SER A O 1
ATOM 1309 N N . THR A 1 176 ? 15.512 1.211 9.267 1.00 98.25 176 THR A N 1
ATOM 1310 C CA . THR A 1 176 ? 14.354 1.983 9.727 1.00 98.25 176 THR A CA 1
ATOM 1311 C C . THR A 1 176 ? 13.487 2.420 8.555 1.00 98.25 176 THR A C 1
ATOM 1313 O O . THR A 1 176 ? 13.974 2.727 7.468 1.00 98.25 176 THR A O 1
ATOM 1316 N N . CYS A 1 177 ? 12.180 2.480 8.796 1.00 98.06 177 CYS A N 1
ATOM 1317 C CA . CYS A 1 177 ? 11.186 2.936 7.830 1.00 98.06 177 CYS A CA 1
ATOM 1318 C C . CYS A 1 177 ? 10.795 4.369 8.173 1.00 98.06 177 CYS A C 1
ATOM 1320 O O . CYS A 1 177 ? 9.731 4.625 8.738 1.00 98.06 177 CYS A O 1
ATOM 1322 N N . SER A 1 178 ? 11.728 5.278 7.907 1.00 97.81 178 SER A N 1
ATOM 1323 C CA . SER A 1 178 ? 11.664 6.662 8.360 1.00 97.81 178 SER A CA 1
ATOM 1324 C C . SER A 1 178 ? 10.688 7.483 7.530 1.00 97.81 178 SER A C 1
ATOM 1326 O O . SER A 1 178 ? 10.756 7.476 6.300 1.00 97.81 178 SER A O 1
ATOM 1328 N N . MET A 1 179 ? 9.805 8.212 8.206 1.00 96.44 179 MET A N 1
ATOM 1329 C CA . MET A 1 179 ? 8.849 9.117 7.576 1.00 96.44 179 MET A CA 1
ATOM 1330 C C . MET A 1 179 ? 8.812 10.469 8.276 1.00 96.44 179 MET A C 1
ATOM 1332 O O . MET A 1 179 ? 9.017 10.575 9.487 1.00 96.44 179 MET A O 1
ATOM 1336 N N . TRP A 1 180 ? 8.505 11.491 7.486 1.00 95.69 180 TRP A N 1
ATOM 1337 C CA . TRP A 1 180 ? 8.380 12.875 7.914 1.00 95.69 180 TRP A CA 1
ATOM 1338 C C . TRP A 1 180 ? 7.108 13.458 7.319 1.00 95.69 180 TRP A C 1
ATOM 1340 O O . TRP A 1 180 ? 6.739 13.138 6.192 1.00 95.69 180 TRP A O 1
ATOM 1350 N N . ALA A 1 181 ? 6.454 14.319 8.080 1.00 93.88 181 ALA A N 1
ATOM 1351 C CA . ALA A 1 181 ? 5.288 15.073 7.657 1.00 93.88 181 ALA A CA 1
ATOM 1352 C C . ALA A 1 181 ? 5.317 16.444 8.335 1.00 93.88 181 ALA A C 1
ATOM 1354 O O . ALA A 1 181 ? 6.130 16.672 9.229 1.00 93.88 181 ALA A O 1
ATOM 1355 N N . SER A 1 182 ? 4.447 17.364 7.925 1.00 90.44 182 SER A N 1
ATOM 1356 C CA . SER A 1 182 ? 4.469 18.755 8.398 1.00 90.44 182 SER A CA 1
ATOM 1357 C C . SER A 1 182 ? 4.440 18.902 9.924 1.00 90.44 182 SER A C 1
ATOM 1359 O O . SER A 1 182 ? 5.126 19.767 10.458 1.00 90.44 182 SER A O 1
ATOM 1361 N N . ASP A 1 183 ? 3.693 18.059 10.637 1.00 91.88 183 ASP A N 1
ATOM 1362 C CA . ASP A 1 183 ? 3.526 18.135 12.094 1.00 91.88 183 ASP A CA 1
ATOM 1363 C C . ASP A 1 183 ? 4.601 17.369 12.892 1.00 91.88 183 ASP A C 1
ATOM 1365 O O . ASP A 1 183 ? 4.733 17.568 14.098 1.00 91.88 183 ASP A O 1
ATOM 1369 N N . PHE A 1 184 ? 5.416 16.538 12.234 1.00 95.06 184 PHE A N 1
ATOM 1370 C CA . PHE A 1 184 ? 6.562 15.849 12.845 1.00 95.06 184 PHE A CA 1
ATOM 1371 C C . PHE A 1 184 ? 7.843 15.941 12.003 1.00 95.06 184 PHE A C 1
ATOM 1373 O O . PHE A 1 184 ? 8.697 15.058 12.054 1.00 95.06 184 PHE A O 1
ATOM 1380 N N . ALA A 1 185 ? 8.027 17.035 11.260 1.00 94.75 185 ALA A N 1
ATOM 1381 C CA . ALA A 1 185 ? 9.166 17.214 10.356 1.00 94.75 185 ALA A CA 1
ATOM 1382 C C . ALA A 1 185 ? 10.520 17.234 11.088 1.00 94.75 185 ALA A C 1
ATOM 1384 O O . ALA A 1 185 ? 11.509 16.738 10.561 1.00 94.75 185 ALA A O 1
ATOM 1385 N N . GLY A 1 186 ? 10.565 17.785 12.307 1.00 94.75 186 GLY A N 1
ATOM 1386 C CA . GLY A 1 186 ? 11.805 17.901 13.082 1.00 94.75 186 GLY A CA 1
ATOM 1387 C C . GLY A 1 186 ? 12.230 16.619 13.802 1.00 94.75 186 GLY A C 1
ATOM 1388 O O . GLY A 1 186 ? 13.420 16.390 13.978 1.00 94.75 186 GLY A O 1
ATOM 1389 N N . THR A 1 187 ? 11.275 15.785 14.226 1.00 96.50 187 THR A N 1
ATOM 1390 C CA . THR A 1 187 ? 11.566 14.561 15.000 1.00 96.50 187 THR A CA 1
ATOM 1391 C C . THR A 1 187 ? 11.445 13.284 14.185 1.00 96.50 187 THR A C 1
ATOM 1393 O O . THR A 1 187 ? 12.096 12.303 14.528 1.00 96.50 187 THR A O 1
ATOM 1396 N N . GLY A 1 188 ? 10.633 13.295 13.126 1.00 96.56 188 GLY A N 1
ATOM 1397 C CA . GLY A 1 188 ? 10.337 12.122 12.318 1.00 96.56 188 GLY A CA 1
ATOM 1398 C C . GLY A 1 188 ? 9.622 11.009 13.089 1.00 96.56 188 GLY A C 1
ATOM 1399 O O . GLY A 1 188 ? 9.425 11.043 14.309 1.00 96.56 188 GLY A O 1
ATOM 1400 N N . LEU A 1 189 ? 9.234 9.981 12.344 1.00 97.56 189 LEU A N 1
ATOM 1401 C CA . LEU A 1 189 ? 8.897 8.671 12.883 1.00 97.56 189 LEU A CA 1
ATOM 1402 C C . LEU A 1 189 ? 9.869 7.654 12.286 1.00 97.56 189 LEU A C 1
ATOM 1404 O O . LEU A 1 189 ? 9.953 7.528 11.066 1.00 97.56 189 LEU A O 1
ATOM 1408 N N . HIS A 1 190 ? 10.580 6.917 13.142 1.00 97.75 190 HIS A N 1
ATOM 1409 C CA . HIS A 1 190 ? 11.668 6.013 12.746 1.00 97.75 190 HIS A CA 1
ATOM 1410 C C . HIS A 1 190 ? 11.451 4.575 13.243 1.00 97.75 190 HIS A C 1
ATOM 1412 O O . HIS A 1 190 ? 12.296 4.041 13.964 1.00 97.75 190 HIS A O 1
ATOM 1418 N N . PRO A 1 191 ? 10.318 3.925 12.921 1.00 97.88 191 PRO A N 1
ATOM 1419 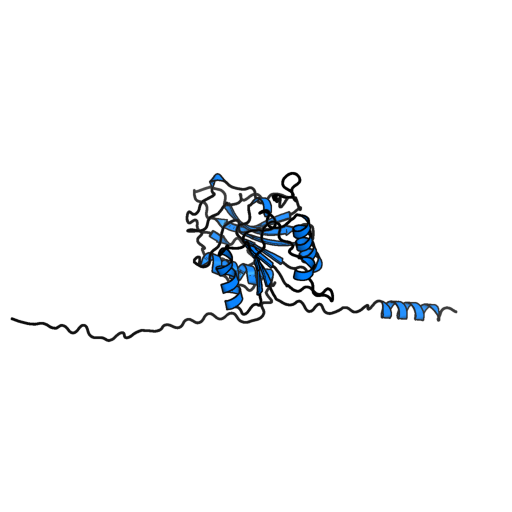C CA . PRO A 1 191 ? 10.085 2.561 13.363 1.00 97.88 191 PRO A CA 1
ATOM 1420 C C . PRO A 1 191 ? 11.143 1.618 12.755 1.00 97.88 191 PRO A C 1
ATOM 1422 O O . PRO A 1 191 ? 11.374 1.660 11.538 1.00 97.88 191 PRO A O 1
ATOM 1425 N N . PRO A 1 192 ? 11.766 0.747 13.566 1.00 98.38 192 PRO A N 1
ATOM 1426 C CA . PRO A 1 192 ? 12.622 -0.312 13.054 1.00 98.38 192 PRO A CA 1
ATOM 1427 C C . PRO A 1 192 ? 11.837 -1.238 12.123 1.00 98.38 192 PRO A C 1
ATOM 1429 O O . PRO A 1 192 ? 10.712 -1.648 12.438 1.00 98.38 192 PRO A O 1
ATOM 1432 N N . CYS A 1 193 ? 12.424 -1.578 10.980 1.00 98.38 193 CYS A N 1
ATOM 1433 C CA . CYS A 1 193 ? 11.771 -2.431 9.997 1.00 98.38 193 CYS A CA 1
ATOM 1434 C C . CYS A 1 193 ? 12.768 -3.279 9.204 1.00 98.38 193 CYS A C 1
ATOM 1436 O O . CYS A 1 193 ? 13.974 -3.045 9.204 1.00 98.38 193 CYS A O 1
ATOM 1438 N N . THR A 1 194 ? 12.245 -4.293 8.525 1.00 98.38 194 THR A N 1
ATOM 1439 C CA . THR A 1 194 ? 12.994 -5.166 7.624 1.00 98.38 194 THR A CA 1
ATOM 1440 C C . THR A 1 194 ? 12.240 -5.241 6.303 1.00 98.38 194 THR A C 1
ATOM 1442 O O . THR A 1 194 ? 11.268 -5.999 6.198 1.00 98.38 194 THR A O 1
ATOM 1445 N N . PRO A 1 195 ? 12.626 -4.436 5.302 1.00 98.00 195 PRO A N 1
ATOM 1446 C CA . PRO A 1 195 ? 11.998 -4.491 4.000 1.00 98.00 195 PRO A CA 1
ATOM 1447 C C . PRO A 1 195 ? 12.624 -5.596 3.157 1.00 98.00 195 PRO A C 1
ATOM 1449 O O . PRO A 1 195 ? 13.841 -5.771 3.102 1.00 98.00 195 PRO A O 1
ATOM 1452 N N . LYS A 1 196 ? 11.762 -6.344 2.479 1.00 97.94 196 LYS A N 1
ATOM 1453 C CA . LYS A 1 196 ? 12.133 -7.348 1.489 1.00 97.94 196 LYS A CA 1
ATOM 1454 C C . LYS A 1 196 ? 11.677 -6.874 0.114 1.00 97.94 196 LYS A C 1
ATOM 1456 O O . LYS A 1 196 ? 10.470 -6.703 -0.062 1.00 97.94 196 LYS A O 1
ATOM 1461 N N . PRO A 1 197 ? 12.581 -6.644 -0.851 1.00 97.94 197 PRO A N 1
ATOM 1462 C CA . PRO A 1 197 ? 12.191 -6.304 -2.215 1.00 97.94 197 PRO A CA 1
ATOM 1463 C C . PRO A 1 197 ? 11.276 -7.378 -2.812 1.00 97.94 197 PRO A C 1
ATOM 1465 O O . PRO A 1 197 ? 11.651 -8.545 -2.861 1.00 97.94 197 PRO A O 1
ATOM 1468 N N . ILE A 1 198 ? 10.092 -6.983 -3.282 1.00 97.94 198 ILE A N 1
ATOM 1469 C CA . ILE A 1 1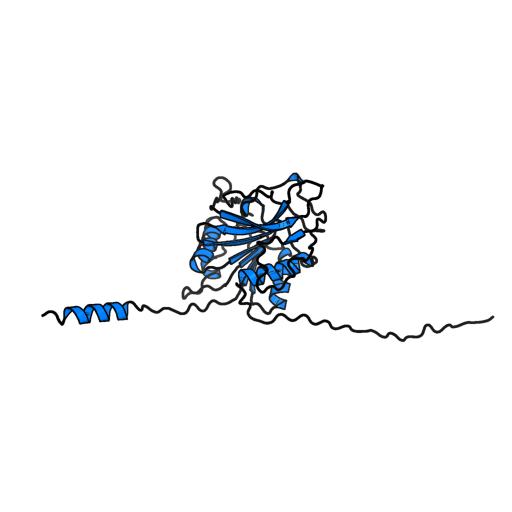98 ? 9.105 -7.876 -3.924 1.00 97.94 198 ILE A CA 1
ATOM 1470 C C . ILE A 1 198 ? 8.906 -7.577 -5.409 1.00 97.94 198 ILE A C 1
ATOM 1472 O O . ILE A 1 198 ? 8.375 -8.398 -6.153 1.00 97.94 198 ILE A O 1
ATOM 1476 N N . LEU A 1 199 ? 9.325 -6.390 -5.840 1.00 98.38 199 LEU A N 1
ATOM 1477 C CA . LEU A 1 199 ? 9.234 -5.935 -7.216 1.00 98.38 199 LEU A CA 1
ATOM 1478 C C . LEU A 1 199 ? 10.476 -5.104 -7.529 1.00 98.38 199 LEU A C 1
ATOM 1480 O O . LEU A 1 199 ? 10.870 -4.254 -6.724 1.00 98.38 199 LEU A O 1
ATOM 1484 N N . GLN A 1 200 ? 11.087 -5.343 -8.682 1.00 97.81 200 GLN A N 1
ATOM 1485 C CA . GLN A 1 200 ? 12.295 -4.652 -9.124 1.00 97.81 200 GLN A CA 1
ATOM 1486 C C . GLN A 1 200 ? 12.103 -4.075 -10.521 1.00 97.81 200 GLN A C 1
ATOM 1488 O O . GLN A 1 200 ? 11.420 -4.670 -11.353 1.00 97.81 200 GLN A O 1
ATOM 1493 N N . PHE A 1 201 ? 12.726 -2.929 -10.771 1.00 97.25 201 PHE A N 1
ATOM 1494 C CA . PHE A 1 201 ? 12.918 -2.391 -12.111 1.00 97.25 201 PHE A CA 1
ATOM 1495 C C . PHE A 1 201 ? 14.076 -3.120 -12.786 1.00 97.25 201 PHE A C 1
ATOM 1497 O O . PHE A 1 201 ? 15.114 -3.365 -12.163 1.00 97.25 201 PHE A O 1
ATOM 1504 N N . GLU A 1 202 ? 13.915 -3.446 -14.064 1.00 93.94 202 GLU A N 1
ATOM 1505 C CA . GLU A 1 202 ? 15.004 -4.015 -14.846 1.00 93.94 202 GLU A CA 1
ATOM 1506 C C . GLU A 1 202 ? 16.176 -3.024 -14.964 1.00 93.94 202 GLU A C 1
ATOM 1508 O O . GLU A 1 202 ? 15.952 -1.833 -15.240 1.00 93.94 202 GLU A O 1
ATOM 1513 N N . PRO A 1 203 ? 17.428 -3.496 -14.795 1.00 91.81 203 PRO A N 1
ATOM 1514 C CA . PRO A 1 203 ? 18.610 -2.662 -14.964 1.00 91.81 203 PRO A CA 1
ATOM 1515 C C . PRO A 1 203 ? 18.621 -1.975 -16.332 1.00 91.81 203 PRO A C 1
ATOM 1517 O O . PRO A 1 203 ? 18.514 -2.621 -17.371 1.00 91.81 203 PRO A O 1
ATOM 1520 N N . GLN A 1 204 ? 18.783 -0.653 -16.336 1.00 86.75 204 GLN A N 1
ATOM 1521 C CA . GLN A 1 204 ? 18.838 0.144 -17.570 1.00 86.75 204 GLN A CA 1
ATOM 1522 C C . GLN A 1 204 ? 20.200 0.070 -18.273 1.00 86.75 204 GLN A C 1
ATOM 1524 O O . GLN A 1 204 ? 20.350 0.540 -19.399 1.00 86.75 204 GLN A O 1
ATOM 1529 N N . GLN A 1 205 ? 21.207 -0.486 -17.598 1.00 88.81 205 GLN A N 1
ATOM 1530 C CA . GLN A 1 205 ? 22.568 -0.648 -18.094 1.00 88.81 205 GLN A CA 1
ATOM 1531 C C . GLN A 1 205 ? 23.107 -2.008 -17.648 1.00 88.81 205 GLN A C 1
ATOM 1533 O O . GLN A 1 205 ? 22.798 -2.485 -16.553 1.00 88.81 205 GLN A O 1
ATOM 1538 N N . LEU A 1 206 ? 23.930 -2.628 -18.494 1.00 89.12 206 LEU A N 1
ATOM 1539 C CA . LEU A 1 206 ? 24.582 -3.891 -18.169 1.00 89.12 206 LEU A CA 1
ATOM 1540 C C . LEU A 1 206 ? 25.480 -3.711 -16.935 1.00 89.12 206 LEU A C 1
ATOM 1542 O O . LEU A 1 206 ? 26.325 -2.821 -16.907 1.00 89.12 206 LEU A O 1
ATOM 1546 N N . GLY A 1 207 ? 25.291 -4.554 -15.919 1.00 87.88 207 GLY A N 1
ATOM 1547 C CA . GLY A 1 207 ? 26.056 -4.500 -14.669 1.00 87.88 207 GLY A CA 1
ATOM 1548 C C . GLY A 1 207 ? 25.551 -3.485 -13.636 1.00 87.88 207 GLY A C 1
ATOM 1549 O O . GLY A 1 207 ? 26.098 -3.439 -12.536 1.00 87.88 207 GLY A O 1
ATOM 1550 N N . ALA A 1 208 ? 24.505 -2.705 -13.936 1.00 90.12 208 ALA A N 1
ATOM 1551 C CA . ALA A 1 208 ? 23.865 -1.865 -12.928 1.00 90.12 208 ALA A CA 1
ATOM 1552 C C . ALA A 1 208 ? 23.131 -2.723 -11.885 1.00 90.12 208 ALA A C 1
ATOM 1554 O O . ALA A 1 208 ? 22.528 -3.750 -12.209 1.00 90.12 208 ALA A O 1
ATOM 1555 N N . ALA A 1 209 ? 23.166 -2.285 -10.625 1.00 89.19 209 ALA A N 1
ATOM 1556 C CA . ALA A 1 209 ? 22.402 -2.924 -9.561 1.00 89.19 209 ALA A CA 1
ATOM 1557 C C . ALA A 1 209 ? 20.888 -2.801 -9.832 1.00 89.19 209 ALA A C 1
ATOM 1559 O O . ALA A 1 209 ? 20.444 -1.770 -10.347 1.00 89.19 209 ALA A O 1
ATOM 1560 N N . PRO A 1 210 ? 20.080 -3.816 -9.473 1.00 90.50 210 PRO A N 1
ATOM 1561 C CA . PRO A 1 210 ? 18.634 -3.725 -9.604 1.00 90.50 210 PRO A CA 1
ATOM 1562 C C . PRO A 1 210 ? 18.091 -2.629 -8.687 1.00 90.50 210 PRO A C 1
ATOM 1564 O O . PRO A 1 210 ? 18.541 -2.458 -7.551 1.00 90.50 210 PRO A O 1
ATOM 1567 N N . GLN A 1 211 ? 17.089 -1.906 -9.172 1.00 96.81 211 GLN A N 1
ATOM 1568 C CA . GLN A 1 211 ? 16.380 -0.910 -8.379 1.00 96.81 211 GLN A CA 1
ATOM 1569 C C . GLN A 1 211 ? 15.061 -1.496 -7.883 1.00 96.81 211 GLN A C 1
ATOM 1571 O O . GLN A 1 211 ? 14.397 -2.263 -8.579 1.00 96.81 211 GLN A O 1
ATOM 1576 N N . VAL A 1 212 ? 14.666 -1.141 -6.668 1.00 98.06 212 VAL A N 1
ATOM 1577 C CA . VAL A 1 212 ? 13.483 -1.679 -5.998 1.00 98.06 212 VAL A CA 1
ATOM 1578 C C . VAL A 1 212 ? 12.269 -0.822 -6.343 1.00 98.06 212 VAL A C 1
ATOM 1580 O O . VAL A 1 212 ? 12.263 0.387 -6.112 1.00 98.06 212 VAL A O 1
ATOM 1583 N N . ALA A 1 213 ? 11.236 -1.464 -6.886 1.00 98.25 213 ALA A N 1
ATOM 1584 C CA . ALA A 1 213 ? 9.944 -0.864 -7.223 1.00 98.25 213 ALA A CA 1
ATOM 1585 C C . ALA A 1 213 ? 8.895 -1.082 -6.124 1.00 98.25 213 ALA A C 1
ATOM 1587 O O . ALA A 1 213 ? 7.958 -0.297 -5.978 1.00 98.25 213 ALA A O 1
ATOM 1588 N N . GLY A 1 214 ? 9.051 -2.136 -5.324 1.00 98.31 214 GLY A N 1
ATOM 1589 C CA . GLY A 1 214 ? 8.187 -2.398 -4.185 1.00 98.31 214 GLY A CA 1
ATOM 1590 C C . GLY A 1 214 ? 8.820 -3.339 -3.174 1.00 98.31 214 GLY A C 1
ATOM 1591 O O . GLY A 1 214 ? 9.707 -4.131 -3.506 1.00 98.31 214 GLY A O 1
ATOM 1592 N N . ALA A 1 215 ? 8.344 -3.261 -1.937 1.00 98.50 215 ALA A N 1
ATOM 1593 C CA . ALA A 1 215 ? 8.841 -4.043 -0.818 1.00 98.50 215 ALA A CA 1
ATOM 1594 C C . ALA A 1 215 ? 7.707 -4.544 0.084 1.00 98.50 215 ALA A C 1
ATOM 1596 O O . ALA A 1 215 ? 6.704 -3.862 0.301 1.00 98.50 215 ALA A O 1
ATOM 1597 N N . LEU A 1 216 ? 7.904 -5.738 0.640 1.00 98.50 216 LEU A N 1
ATOM 1598 C CA . LEU A 1 216 ? 7.175 -6.237 1.797 1.00 98.50 216 LEU A CA 1
ATOM 1599 C C . LEU A 1 216 ? 7.938 -5.808 3.050 1.00 98.50 216 LEU A C 1
ATOM 1601 O O . LEU A 1 216 ? 9.059 -6.252 3.291 1.00 98.50 216 LEU A O 1
ATOM 1605 N N . VAL A 1 217 ? 7.330 -4.942 3.844 1.00 98.62 217 VAL A N 1
ATOM 1606 C CA . VAL A 1 217 ? 7.909 -4.364 5.052 1.00 98.62 217 VAL A CA 1
ATOM 1607 C C . VAL A 1 217 ? 7.352 -5.083 6.270 1.00 98.62 217 VAL A C 1
ATOM 1609 O O . VAL A 1 217 ? 6.138 -5.098 6.482 1.00 98.62 217 VAL A O 1
ATOM 1612 N N . LYS A 1 218 ? 8.241 -5.635 7.097 1.00 98.50 218 LYS A N 1
ATOM 1613 C CA . LYS A 1 218 ? 7.904 -6.125 8.439 1.00 98.50 218 LYS A CA 1
ATOM 1614 C C . LYS A 1 218 ? 8.465 -5.175 9.482 1.00 98.50 218 LYS A C 1
ATOM 1616 O O . LYS A 1 218 ? 9.658 -4.877 9.455 1.00 98.50 218 LYS A O 1
ATOM 1621 N N . TYR A 1 219 ? 7.623 -4.698 10.386 1.00 98.62 219 TYR A N 1
ATOM 1622 C CA . TYR A 1 219 ? 8.043 -3.853 11.501 1.00 98.62 219 TYR A CA 1
ATOM 1623 C C . TYR A 1 219 ? 8.322 -4.718 12.734 1.00 98.62 219 TYR A C 1
ATOM 1625 O O . TYR A 1 219 ? 7.724 -5.782 12.902 1.00 98.62 219 TYR A O 1
ATOM 1633 N N . GLN A 1 220 ? 9.213 -4.262 13.617 1.00 98.19 220 GLN A N 1
ATOM 1634 C CA . GLN A 1 220 ? 9.529 -4.999 14.853 1.00 98.19 220 GLN A CA 1
ATOM 1635 C C . GLN A 1 220 ? 8.323 -5.163 15.788 1.00 98.19 220 GLN A C 1
ATOM 1637 O O . GLN A 1 220 ? 8.285 -6.098 16.581 1.00 98.19 220 GLN A O 1
ATOM 1642 N N . ASP A 1 221 ? 7.324 -4.286 15.678 1.00 97.75 221 ASP A N 1
ATOM 1643 C CA . ASP A 1 221 ? 6.096 -4.323 16.472 1.00 97.75 221 ASP A CA 1
ATOM 1644 C C . ASP A 1 221 ? 5.003 -5.231 15.873 1.00 97.75 221 ASP A C 1
ATOM 1646 O O . ASP A 1 221 ? 3.850 -5.168 16.292 1.00 97.75 221 ASP A O 1
ATOM 1650 N N . GLY A 1 222 ? 5.354 -6.069 14.890 1.00 98.06 222 GLY A N 1
ATOM 1651 C CA . GLY A 1 222 ? 4.465 -7.060 14.279 1.00 98.06 222 GLY A CA 1
ATOM 1652 C C . GLY A 1 222 ? 3.606 -6.531 13.130 1.00 98.06 222 GLY A C 1
ATOM 1653 O O . GLY A 1 222 ? 2.930 -7.319 12.470 1.00 98.06 222 GLY A O 1
ATOM 1654 N N . ARG A 1 223 ? 3.637 -5.224 12.843 1.00 98.44 223 ARG A N 1
ATOM 1655 C CA . ARG A 1 223 ? 2.927 -4.669 11.683 1.00 98.44 223 ARG A CA 1
ATOM 1656 C C . ARG A 1 223 ? 3.556 -5.161 10.382 1.00 98.44 223 ARG A C 1
ATOM 1658 O O . ARG A 1 223 ? 4.771 -5.354 10.290 1.00 98.44 223 ARG A O 1
ATOM 1665 N N . GLU A 1 224 ? 2.732 -5.285 9.347 1.00 98.62 224 GLU A N 1
ATOM 1666 C CA . GLU A 1 224 ? 3.175 -5.614 7.993 1.00 98.62 224 GLU A CA 1
ATOM 1667 C C . GLU A 1 224 ? 2.594 -4.618 6.979 1.00 98.62 224 GLU A C 1
ATOM 1669 O O . GLU A 1 224 ? 1.423 -4.225 7.067 1.00 98.62 224 GLU A O 1
ATOM 1674 N N . SER A 1 225 ? 3.410 -4.236 5.995 1.00 98.62 225 SER A N 1
ATOM 1675 C CA . SER A 1 225 ? 3.000 -3.357 4.897 1.00 98.62 225 SER A CA 1
ATOM 1676 C C . SER A 1 225 ? 3.538 -3.848 3.560 1.00 98.62 225 SER A C 1
ATOM 1678 O O . SER A 1 225 ? 4.720 -4.157 3.446 1.00 98.62 225 SER A O 1
ATOM 1680 N N . LEU A 1 226 ? 2.701 -3.859 2.529 1.00 98.75 226 LEU A N 1
ATOM 1681 C CA . LEU A 1 226 ? 3.130 -4.008 1.143 1.00 98.75 226 LEU A CA 1
ATOM 1682 C C . LEU A 1 226 ? 3.194 -2.622 0.517 1.00 98.75 226 LEU A C 1
ATOM 1684 O O . LEU A 1 226 ? 2.200 -1.901 0.538 1.00 98.75 226 LEU A O 1
ATOM 1688 N N . ALA A 1 227 ? 4.339 -2.224 -0.019 1.00 98.50 227 ALA A N 1
ATOM 1689 C CA . ALA A 1 227 ? 4.499 -0.866 -0.508 1.00 98.50 227 ALA A CA 1
ATOM 1690 C C . ALA A 1 227 ? 5.181 -0.789 -1.869 1.00 98.50 227 ALA A C 1
ATOM 1692 O O . ALA A 1 227 ? 6.097 -1.554 -2.162 1.00 98.50 227 ALA A O 1
ATOM 1693 N N . PHE A 1 228 ? 4.749 0.181 -2.668 1.00 98.56 228 PHE A N 1
ATOM 1694 C CA . PHE A 1 228 ? 5.240 0.461 -4.010 1.00 98.56 228 PHE A CA 1
ATOM 1695 C C . PHE A 1 228 ? 5.743 1.903 -4.077 1.00 98.56 228 PHE A C 1
ATOM 1697 O O . PHE A 1 228 ? 5.051 2.826 -3.642 1.00 98.56 228 PHE A O 1
ATOM 1704 N N . VAL A 1 229 ? 6.945 2.096 -4.626 1.00 98.12 229 VAL A N 1
ATOM 1705 C CA . VAL A 1 229 ? 7.628 3.405 -4.701 1.00 98.12 229 VAL A CA 1
ATOM 1706 C C . VAL A 1 229 ? 7.382 4.131 -6.028 1.00 98.12 229 VAL A C 1
ATOM 1708 O O . VAL A 1 229 ? 8.220 4.861 -6.563 1.00 98.12 229 VAL A O 1
ATOM 1711 N N . PHE A 1 230 ? 6.205 3.886 -6.591 1.00 97.38 230 PHE A N 1
ATOM 1712 C CA . PHE A 1 230 ? 5.721 4.489 -7.818 1.00 97.38 230 PHE A CA 1
ATOM 1713 C C . PHE A 1 230 ? 4.215 4.706 -7.746 1.00 97.38 230 PHE A C 1
ATOM 1715 O O . PHE A 1 230 ? 3.507 4.090 -6.942 1.00 97.38 230 PHE A O 1
ATOM 1722 N N . ASP A 1 231 ? 3.758 5.623 -8.581 1.00 96.19 231 ASP A N 1
ATOM 1723 C CA . ASP A 1 231 ? 2.361 5.959 -8.761 1.00 96.19 231 ASP A CA 1
ATOM 1724 C C . ASP A 1 231 ? 1.591 4.837 -9.441 1.00 96.19 231 ASP A C 1
ATOM 1726 O O . ASP A 1 231 ? 2.146 4.022 -10.170 1.00 96.19 231 ASP A O 1
ATOM 1730 N N . CYS A 1 232 ? 0.278 4.824 -9.243 1.00 96.50 232 CYS A N 1
ATOM 1731 C CA . CYS A 1 232 ? -0.594 3.914 -9.956 1.00 96.50 232 CYS A CA 1
ATOM 1732 C C . CYS A 1 232 ? -1.803 4.611 -10.557 1.00 96.50 232 CYS A C 1
ATOM 1734 O O . CYS A 1 232 ? -2.233 5.672 -10.124 1.00 96.50 232 CYS A O 1
ATOM 1736 N N . SER A 1 233 ? -2.370 4.003 -11.591 1.00 95.50 233 SER A N 1
ATOM 1737 C CA . SER A 1 233 ? -3.572 4.515 -12.233 1.00 95.50 233 SER A CA 1
ATOM 1738 C C . SER A 1 233 ? -4.329 3.400 -12.934 1.00 95.50 233 SER A C 1
ATOM 1740 O O . SER A 1 233 ? -3.765 2.360 -13.277 1.00 95.50 233 SER A O 1
ATOM 1742 N N . SER A 1 234 ? -5.622 3.622 -13.168 1.00 95.38 234 SER A N 1
ATOM 1743 C CA . SER A 1 234 ? -6.502 2.614 -13.762 1.00 95.38 234 SER A CA 1
ATOM 1744 C C . SER A 1 234 ? -6.272 2.371 -15.256 1.00 95.38 234 SER A C 1
ATOM 1746 O O . SER A 1 234 ? -6.789 1.388 -15.779 1.00 95.38 234 SER A O 1
ATOM 1748 N N . PHE A 1 235 ? -5.473 3.206 -15.934 1.00 94.69 235 PHE A N 1
ATOM 1749 C CA . PHE A 1 235 ? -5.027 2.930 -17.306 1.00 94.69 235 PHE A CA 1
ATOM 1750 C C . PHE A 1 235 ? -3.906 1.880 -17.367 1.00 94.69 235 PHE A C 1
ATOM 1752 O O . PHE A 1 235 ? -3.682 1.285 -18.419 1.00 94.69 235 PHE A O 1
ATOM 1759 N N . SER A 1 236 ? -3.179 1.655 -16.265 1.00 96.81 236 SER A N 1
ATOM 1760 C CA . SER A 1 236 ? -2.045 0.732 -16.243 1.00 96.81 236 SER A CA 1
ATOM 1761 C C . SER A 1 236 ? -2.504 -0.684 -15.907 1.00 96.81 236 SER A C 1
ATOM 1763 O O . SER A 1 236 ? -2.964 -0.971 -14.798 1.00 96.81 236 SER A O 1
ATOM 1765 N N . ALA A 1 237 ? -2.307 -1.606 -16.851 1.00 97.19 237 ALA A N 1
ATOM 1766 C CA . ALA A 1 237 ? -2.532 -3.030 -16.620 1.00 97.19 237 ALA A CA 1
ATOM 1767 C C . ALA A 1 237 ? -1.651 -3.571 -15.479 1.00 97.19 237 ALA A C 1
ATOM 1769 O O . ALA A 1 237 ? -2.089 -4.427 -14.709 1.00 97.19 237 ALA A O 1
ATOM 1770 N N . SER A 1 238 ? -0.437 -3.033 -15.319 1.00 97.81 238 SER A N 1
ATOM 1771 C CA . SER A 1 238 ? 0.452 -3.387 -14.211 1.00 97.81 238 SER A CA 1
ATOM 1772 C C . SER A 1 238 ? -0.117 -2.965 -12.862 1.00 97.81 238 SER A C 1
ATOM 1774 O O . SER A 1 238 ? -0.067 -3.753 -11.924 1.00 97.81 238 SER A O 1
ATOM 1776 N N . CYS A 1 239 ? -0.747 -1.794 -12.772 1.00 97.88 239 CYS A N 1
ATOM 1777 C CA . CYS A 1 239 ? -1.446 -1.370 -11.558 1.00 97.88 239 CYS A CA 1
ATOM 1778 C C . CYS A 1 239 ? -2.630 -2.264 -11.213 1.00 97.88 239 CYS A C 1
ATOM 1780 O O . CYS A 1 239 ? -2.781 -2.656 -10.058 1.00 97.88 239 CYS A O 1
ATOM 1782 N N . MET A 1 240 ? -3.439 -2.642 -12.206 1.00 97.50 240 MET A N 1
ATOM 1783 C CA . MET A 1 240 ? -4.535 -3.590 -11.991 1.00 97.50 240 MET A CA 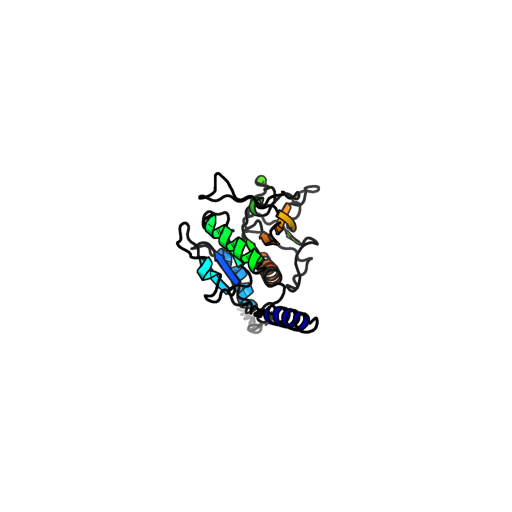1
ATOM 1784 C C . MET A 1 240 ? -4.000 -4.920 -11.446 1.00 97.50 240 MET A C 1
ATOM 1786 O O . MET A 1 240 ? -4.459 -5.392 -10.408 1.00 97.50 240 MET A O 1
ATOM 1790 N N . LEU A 1 241 ? -2.969 -5.481 -12.086 1.00 97.50 241 LEU A N 1
ATOM 1791 C CA . LEU A 1 241 ? -2.323 -6.728 -11.674 1.00 97.50 241 LEU A CA 1
ATOM 1792 C C . LEU A 1 241 ? -1.730 -6.640 -10.259 1.00 97.50 241 LEU A C 1
ATOM 1794 O O . LEU A 1 241 ? -1.947 -7.537 -9.446 1.00 97.50 241 LEU A O 1
ATOM 1798 N N . LEU A 1 242 ? -1.051 -5.546 -9.921 1.00 98.12 242 LEU A N 1
ATOM 1799 C CA . LEU A 1 242 ? -0.538 -5.325 -8.568 1.00 98.12 242 LEU A CA 1
ATOM 1800 C C . LEU A 1 242 ? -1.654 -5.108 -7.547 1.00 98.12 242 LEU A C 1
ATOM 1802 O O . LEU A 1 242 ? -1.495 -5.496 -6.390 1.00 98.12 242 LEU A O 1
ATOM 1806 N N . GLY A 1 243 ? -2.802 -4.574 -7.964 1.00 97.81 243 GLY A N 1
ATOM 1807 C CA . GLY A 1 243 ? -4.004 -4.521 -7.142 1.00 97.81 243 GLY A CA 1
ATOM 1808 C C . GLY A 1 243 ? -4.504 -5.915 -6.756 1.00 97.81 243 GLY A C 1
ATOM 1809 O O . GLY A 1 243 ? -4.852 -6.127 -5.596 1.00 97.81 243 GLY A O 1
ATOM 1810 N N . HIS A 1 244 ? -4.454 -6.893 -7.672 1.00 97.56 244 HIS A N 1
ATOM 1811 C CA . HIS A 1 244 ? -4.778 -8.295 -7.364 1.00 97.56 244 HIS A CA 1
ATOM 1812 C C . HIS A 1 244 ? -3.821 -8.894 -6.324 1.00 97.56 244 HIS A C 1
ATOM 1814 O O . HIS A 1 244 ? -4.273 -9.529 -5.369 1.00 97.56 244 HIS A O 1
ATOM 1820 N N . VAL A 1 245 ? -2.508 -8.687 -6.497 1.00 98.00 245 VAL A N 1
ATOM 1821 C CA . VAL A 1 245 ? -1.489 -9.136 -5.525 1.00 98.00 245 VAL A CA 1
ATOM 1822 C C . VAL A 1 245 ? -1.743 -8.498 -4.161 1.00 98.00 245 VAL A C 1
ATOM 1824 O O . VAL A 1 245 ? -1.800 -9.190 -3.147 1.00 98.00 245 VAL A O 1
ATOM 1827 N N . SER A 1 246 ? -1.970 -7.186 -4.152 1.00 98.12 246 SER A N 1
ATOM 1828 C CA . SER A 1 246 ? -2.189 -6.397 -2.942 1.00 98.12 246 SER A CA 1
ATOM 1829 C C . SER A 1 246 ? -3.424 -6.842 -2.170 1.00 98.12 246 SER A C 1
ATOM 1831 O O . SER A 1 246 ? -3.328 -7.093 -0.972 1.00 98.12 246 SER A O 1
ATOM 1833 N N . LEU A 1 247 ? -4.569 -6.989 -2.846 1.00 97.56 247 LEU A N 1
ATOM 1834 C CA . LEU A 1 247 ? -5.817 -7.422 -2.217 1.00 97.56 247 LEU A CA 1
ATOM 1835 C C . LEU A 1 247 ? -5.690 -8.839 -1.645 1.00 97.56 247 LEU A C 1
ATOM 1837 O O . LEU A 1 247 ? -6.049 -9.069 -0.491 1.00 97.56 247 LEU A O 1
ATOM 1841 N N . GLY A 1 248 ? -5.127 -9.771 -2.423 1.00 96.62 248 GLY A N 1
ATOM 1842 C CA . GLY A 1 248 ? -4.930 -11.153 -1.988 1.00 96.62 248 GLY A CA 1
ATOM 1843 C C . GLY A 1 248 ? -3.995 -11.274 -0.782 1.00 96.62 248 GLY A C 1
ATOM 1844 O O . GLY A 1 248 ? -4.299 -12.012 0.153 1.00 96.62 248 GLY A O 1
ATOM 1845 N N . TRP A 1 249 ? -2.882 -10.536 -0.770 1.00 97.81 249 TRP A N 1
ATOM 1846 C CA . TRP A 1 249 ? -1.945 -10.536 0.357 1.00 97.81 249 TRP A CA 1
ATOM 1847 C C . TRP A 1 249 ? -2.528 -9.864 1.607 1.00 97.81 249 TRP A C 1
ATOM 1849 O O . TRP A 1 249 ? -2.405 -10.405 2.712 1.00 97.81 249 TRP A O 1
ATOM 1859 N N . MET A 1 250 ? -3.182 -8.711 1.439 1.00 97.75 250 MET A N 1
ATOM 1860 C CA . MET A 1 250 ? -3.752 -7.922 2.535 1.00 97.75 250 MET A CA 1
ATOM 1861 C C . MET A 1 250 ? -4.848 -8.691 3.273 1.00 97.75 250 MET A C 1
ATOM 1863 O O . MET A 1 250 ? -4.826 -8.748 4.498 1.00 97.75 250 MET A O 1
ATOM 1867 N N . LEU A 1 251 ? -5.747 -9.346 2.532 1.00 96.50 251 LEU A N 1
ATOM 1868 C CA . LEU A 1 251 ? -6.818 -10.174 3.094 1.00 96.50 251 LEU A CA 1
ATOM 1869 C C . LEU A 1 251 ? -6.371 -11.609 3.412 1.00 96.50 251 LEU A C 1
ATOM 1871 O O . LEU A 1 251 ? -7.197 -12.471 3.691 1.00 96.50 251 LEU A O 1
ATOM 1875 N N . GLN A 1 252 ? -5.064 -11.885 3.357 1.00 94.81 252 GLN A N 1
ATOM 1876 C CA . GLN A 1 252 ? -4.472 -13.187 3.697 1.00 94.81 252 GLN A CA 1
ATOM 1877 C C . GLN A 1 252 ? -5.091 -14.363 2.921 1.00 94.81 252 GLN A C 1
ATOM 1879 O O . GLN A 1 252 ? -5.149 -15.496 3.386 1.00 94.81 252 GLN A O 1
ATOM 1884 N N . GLY A 1 253 ? -5.566 -14.072 1.715 1.00 89.44 253 GLY A N 1
ATOM 1885 C CA . GLY A 1 253 ? -6.265 -14.991 0.835 1.00 89.44 253 GLY A CA 1
ATOM 1886 C C . GLY A 1 253 ? -7.729 -15.286 1.157 1.00 89.44 253 GLY A C 1
ATOM 1887 O O . GLY A 1 253 ? -8.348 -16.054 0.424 1.00 89.44 253 GLY A O 1
ATOM 1888 N N . LEU A 1 254 ? -8.304 -14.636 2.168 1.00 90.75 254 LEU A N 1
ATOM 1889 C CA . LEU A 1 254 ? -9.729 -14.673 2.485 1.00 90.75 254 LEU A CA 1
ATOM 1890 C C . LEU A 1 254 ? -10.426 -13.474 1.837 1.00 90.75 254 LEU A C 1
ATOM 1892 O O . LEU A 1 254 ? -10.650 -12.447 2.471 1.00 90.75 254 LEU A O 1
ATOM 1896 N N . VAL A 1 255 ? -10.738 -13.583 0.546 1.00 87.88 255 VAL A N 1
ATOM 1897 C CA . VAL A 1 255 ? -11.460 -12.522 -0.167 1.00 87.88 255 VAL A CA 1
ATOM 1898 C C . VAL A 1 255 ? -12.942 -12.889 -0.235 1.00 87.88 255 VAL A C 1
ATOM 1900 O O . VAL A 1 255 ? -13.263 -13.907 -0.849 1.00 87.88 255 VAL A O 1
ATOM 1903 N N . PRO A 1 256 ? -13.852 -12.108 0.375 1.00 85.00 256 PRO A N 1
ATOM 1904 C CA . PRO A 1 256 ? -15.279 -12.338 0.217 1.00 85.00 256 PRO A CA 1
ATOM 1905 C C . PRO A 1 256 ? -15.669 -12.020 -1.231 1.00 85.00 256 PRO A C 1
ATOM 1907 O O . PRO A 1 256 ? -15.444 -10.910 -1.713 1.00 85.00 256 PRO A O 1
ATOM 1910 N N . GLY A 1 257 ? -16.223 -13.016 -1.919 1.00 85.00 257 GLY A N 1
ATOM 1911 C CA . GLY A 1 257 ? -16.695 -12.904 -3.295 1.00 85.00 257 GLY A CA 1
ATOM 1912 C C . GLY A 1 257 ? -16.001 -13.870 -4.252 1.00 85.00 257 GLY A C 1
ATOM 1913 O O . GLY A 1 257 ? -15.449 -14.892 -3.842 1.00 85.00 257 GLY A O 1
ATOM 1914 N N . GLU A 1 258 ? -16.078 -13.575 -5.546 1.00 83.69 258 GLU A N 1
ATOM 1915 C CA . GLU A 1 258 ? -15.627 -14.468 -6.608 1.00 83.69 258 GLU A CA 1
ATOM 1916 C C . GLU A 1 258 ? -14.789 -13.714 -7.639 1.00 83.69 258 GLU A C 1
ATOM 1918 O O . GLU A 1 258 ? -15.092 -12.586 -8.021 1.00 83.69 258 GLU A O 1
ATOM 1923 N N . ARG A 1 259 ? -13.729 -14.364 -8.126 1.00 84.00 259 ARG A N 1
ATOM 1924 C CA . ARG A 1 259 ? -12.925 -13.867 -9.239 1.00 84.00 259 ARG A CA 1
ATOM 1925 C C . ARG A 1 259 ? -13.188 -14.714 -10.478 1.00 84.00 259 ARG A C 1
ATOM 1927 O O . ARG A 1 259 ? -12.654 -15.817 -10.588 1.00 84.00 259 ARG A O 1
ATOM 1934 N N . GLN A 1 260 ? -13.900 -14.147 -11.445 1.00 82.62 260 GLN A N 1
ATOM 1935 C CA . GLN A 1 260 ? -14.077 -14.737 -12.771 1.00 82.62 260 GLN A CA 1
ATOM 1936 C C . GLN A 1 260 ? -13.549 -13.798 -13.860 1.00 82.62 260 GLN A C 1
ATOM 1938 O O . GLN A 1 260 ? -13.730 -12.584 -13.798 1.00 82.62 260 GLN A O 1
ATOM 1943 N N . ALA A 1 261 ? -12.889 -14.367 -14.869 1.00 81.25 261 ALA A N 1
ATOM 1944 C CA . ALA A 1 261 ? -12.514 -13.658 -16.087 1.00 81.25 261 ALA A CA 1
ATOM 1945 C C . ALA A 1 261 ? -13.373 -14.199 -17.231 1.00 81.25 261 ALA A C 1
ATOM 1947 O O . ALA A 1 261 ? -13.180 -15.331 -17.674 1.00 81.25 261 ALA A O 1
ATOM 1948 N N . LEU A 1 262 ? -14.335 -13.398 -17.685 1.00 79.25 262 LEU A N 1
ATOM 1949 C CA . LEU A 1 262 ? -15.207 -13.755 -18.799 1.00 79.25 262 LEU A CA 1
ATOM 1950 C C . LEU A 1 262 ? -14.659 -13.132 -20.082 1.00 79.25 262 LEU A C 1
ATOM 1952 O O . LEU A 1 262 ? -14.586 -11.911 -20.205 1.00 79.25 262 LEU A O 1
ATOM 1956 N N . LEU A 1 263 ? -14.288 -13.972 -21.047 1.00 83.69 263 LEU A N 1
ATOM 1957 C CA . LEU A 1 263 ? -13.941 -13.534 -22.395 1.00 83.69 263 LEU A CA 1
ATOM 1958 C C . LEU A 1 263 ? -15.157 -13.737 -23.299 1.00 83.69 263 LEU A C 1
ATOM 1960 O O . LEU A 1 263 ? -15.454 -14.854 -23.709 1.00 83.69 263 LEU A O 1
ATOM 1964 N N . SER A 1 264 ? -15.862 -12.649 -23.603 1.00 80.75 264 SER A N 1
ATOM 1965 C CA . SER A 1 264 ? -16.947 -12.646 -24.589 1.00 80.75 264 SER A CA 1
ATOM 1966 C C . SER A 1 264 ? -16.492 -11.898 -25.836 1.00 80.75 264 SER A C 1
ATOM 1968 O O . SER A 1 264 ? -16.271 -10.690 -25.788 1.00 80.75 264 SER A O 1
ATOM 1970 N N . VAL A 1 265 ? -16.342 -12.609 -26.955 1.00 82.44 265 VAL A N 1
ATOM 1971 C CA . VAL A 1 265 ? -16.002 -12.007 -28.252 1.00 82.44 265 VAL A CA 1
ATOM 1972 C C . VAL A 1 265 ? -17.291 -11.797 -29.038 1.00 82.44 265 VAL A C 1
ATOM 1974 O O . VAL A 1 265 ? -17.944 -12.758 -29.438 1.00 82.44 265 VAL A O 1
ATOM 1977 N N . GLN A 1 266 ? -17.668 -10.537 -29.260 1.00 81.75 266 GLN A N 1
ATOM 1978 C CA . GLN A 1 266 ? -18.786 -10.189 -30.134 1.00 81.75 266 GLN A CA 1
ATOM 1979 C C . GLN A 1 266 ? -18.256 -9.874 -31.534 1.00 81.75 266 GLN A C 1
ATOM 1981 O O . GLN A 1 266 ? -17.623 -8.844 -31.756 1.00 81.75 266 GLN A O 1
ATOM 1986 N N . LEU A 1 267 ? -18.521 -10.761 -32.493 1.00 79.62 267 LEU A N 1
ATOM 1987 C CA . LEU A 1 267 ? -18.254 -10.496 -33.904 1.00 79.62 267 LEU A CA 1
ATOM 1988 C C . LEU A 1 267 ? -19.409 -9.661 -34.473 1.00 79.62 267 LEU A C 1
ATOM 1990 O O . LEU A 1 267 ? -20.486 -10.178 -34.768 1.00 79.62 267 LEU A O 1
ATOM 1994 N N . GLY A 1 268 ? -19.197 -8.351 -34.606 1.00 77.00 268 GLY A N 1
ATOM 1995 C CA . GLY A 1 268 ? -20.090 -7.484 -35.379 1.00 77.00 268 GLY A CA 1
ATOM 1996 C C . GLY A 1 268 ? -20.100 -7.890 -36.859 1.00 77.00 268 GLY A C 1
ATOM 1997 O O . GLY A 1 268 ? -19.106 -8.416 -37.351 1.00 77.00 268 GLY A O 1
ATOM 1998 N N . LYS A 1 269 ? -21.232 -7.674 -37.553 1.00 64.56 269 LYS A N 1
ATOM 1999 C CA . LYS A 1 269 ? -21.517 -8.080 -38.951 1.00 64.56 269 LYS A CA 1
ATOM 2000 C C . LYS A 1 269 ? -20.263 -8.190 -39.842 1.00 64.56 269 LYS A C 1
ATOM 2002 O O . LYS A 1 269 ? -19.853 -7.213 -40.457 1.00 64.56 269 LYS A O 1
ATOM 2007 N N . ALA A 1 270 ? -19.746 -9.408 -40.004 1.00 59.44 270 ALA A N 1
ATOM 2008 C CA . ALA A 1 270 ? -18.665 -9.731 -40.940 1.00 59.44 270 ALA A CA 1
ATOM 2009 C C . ALA A 1 270 ? -19.135 -9.836 -42.408 1.00 59.44 270 ALA A C 1
ATOM 2011 O O . ALA A 1 270 ? -18.376 -10.250 -43.276 1.00 59.44 270 ALA A O 1
ATOM 2012 N N . LEU A 1 271 ? -20.386 -9.472 -42.710 1.00 63.62 271 LEU A N 1
ATOM 2013 C CA . LEU A 1 271 ? -20.947 -9.529 -44.058 1.00 63.62 271 LEU A CA 1
ATOM 2014 C C . LEU A 1 271 ? -21.802 -8.286 -44.331 1.00 63.62 271 LEU A C 1
ATOM 2016 O O . LEU A 1 271 ? -23.015 -8.270 -44.121 1.00 63.62 271 LEU A O 1
ATOM 2020 N N . ARG A 1 272 ? -21.165 -7.233 -44.844 1.00 56.44 272 ARG A N 1
ATOM 2021 C CA . ARG A 1 272 ? -21.813 -6.316 -45.786 1.00 56.44 272 ARG A CA 1
ATOM 2022 C C . ARG A 1 272 ? -20.883 -6.225 -46.981 1.00 56.44 272 ARG A C 1
ATOM 2024 O O . ARG A 1 272 ? -19.763 -5.748 -46.848 1.00 56.44 272 ARG A O 1
ATOM 2031 N N . GLY A 1 273 ? -21.325 -6.816 -48.087 1.00 58.31 273 GLY A N 1
ATOM 2032 C CA . GLY A 1 273 ? -20.522 -7.009 -49.281 1.00 58.31 273 GLY A CA 1
ATOM 2033 C C . GLY A 1 273 ? -19.820 -5.729 -49.709 1.00 58.31 273 GLY A C 1
ATOM 2034 O O . GLY A 1 273 ? -20.442 -4.671 -49.816 1.00 58.31 273 GLY A O 1
ATOM 2035 N N . VAL A 1 274 ? -18.530 -5.862 -50.003 1.00 57.94 274 VAL A N 1
ATOM 2036 C CA . VAL A 1 274 ? -17.867 -5.022 -50.995 1.00 57.94 274 VAL A CA 1
ATOM 2037 C C . VAL A 1 274 ? -18.576 -5.333 -52.313 1.00 57.94 274 VAL A C 1
ATOM 2039 O O . VAL A 1 274 ? -18.193 -6.241 -53.045 1.00 57.94 274 VAL A O 1
ATOM 2042 N N . ALA A 1 275 ? -19.707 -4.670 -52.554 1.00 60.31 275 ALA A N 1
ATOM 2043 C CA . ALA A 1 275 ? -20.344 -4.678 -53.854 1.00 60.31 275 ALA A CA 1
ATOM 2044 C C . ALA A 1 275 ? -19.400 -3.916 -54.784 1.00 60.31 275 ALA A C 1
ATOM 2046 O O . ALA A 1 275 ? -19.352 -2.687 -54.769 1.00 60.31 275 ALA A O 1
ATOM 2047 N N . GLY A 1 276 ? -18.601 -4.668 -55.539 1.00 61.69 276 GLY A N 1
ATOM 2048 C CA . GLY A 1 276 ? -17.943 -4.156 -56.724 1.00 61.69 276 GLY A CA 1
ATOM 2049 C C . GLY A 1 276 ? -19.023 -3.683 -57.685 1.00 61.69 276 GLY A C 1
ATOM 2050 O O . GLY A 1 276 ? -19.650 -4.492 -58.362 1.00 61.69 276 GLY A O 1
ATOM 2051 N N . VAL A 1 277 ? -19.259 -2.376 -57.719 1.00 59.22 277 VAL A N 1
ATOM 2052 C CA . VAL A 1 277 ? -19.911 -1.741 -58.858 1.00 59.22 277 VAL A CA 1
ATOM 2053 C C . VAL A 1 277 ? -18.785 -1.407 -59.819 1.00 59.22 277 VAL A C 1
ATOM 2055 O O . VAL A 1 277 ? -18.130 -0.374 -59.709 1.00 59.22 277 VAL A O 1
ATOM 2058 N N . GLY A 1 278 ? -18.504 -2.356 -60.710 1.00 66.12 278 GLY A N 1
ATOM 2059 C CA . GLY A 1 278 ? -17.947 -2.001 -61.999 1.00 66.12 278 GLY A CA 1
ATOM 2060 C C . GLY A 1 278 ? -19.021 -1.223 -62.745 1.00 66.12 278 GLY A C 1
ATOM 2061 O O . GLY A 1 278 ? -20.125 -1.736 -62.915 1.00 66.12 278 GLY A O 1
ATOM 2062 N N . ASP A 1 279 ? -18.699 -0.005 -63.162 1.00 58.84 279 ASP A N 1
ATOM 2063 C CA . ASP A 1 279 ? -19.454 0.667 -64.207 1.00 58.84 279 ASP A CA 1
ATOM 2064 C C . ASP A 1 279 ? -18.503 0.907 -65.380 1.00 58.84 279 ASP A C 1
ATOM 2066 O O . ASP A 1 279 ? -17.562 1.699 -65.318 1.00 58.84 279 ASP A O 1
ATOM 2070 N N . LEU A 1 280 ? -18.711 0.091 -66.410 1.00 56.94 280 LEU A N 1
ATOM 2071 C CA . LEU A 1 280 ? -18.184 0.261 -67.752 1.00 56.94 280 LEU A CA 1
ATOM 2072 C C . LEU A 1 280 ? -19.026 1.342 -68.429 1.00 56.94 280 LEU A C 1
ATOM 2074 O O . LEU A 1 280 ? -20.132 1.011 -68.855 1.00 56.94 280 LEU A O 1
ATOM 2078 N N . ARG A 1 281 ? -18.499 2.560 -68.589 1.00 58.41 281 ARG A N 1
ATOM 2079 C CA . ARG A 1 281 ? -18.690 3.409 -69.781 1.00 58.41 281 ARG A CA 1
ATOM 2080 C C . ARG A 1 281 ? -17.516 4.357 -69.961 1.00 58.41 281 ARG A C 1
ATOM 2082 O O . ARG A 1 281 ? -17.139 5.014 -68.969 1.00 58.41 281 ARG A O 1
#

Secondary structure (DSSP, 8-state):
-THHHHHHHHHHHHHT------------EEEEE-TT-GGGHHHHHHHHHHT--EEEEE--TT----HHHHHB-TTS-BS-SEEEEES-GGGTTSS-HHHHHHHHHHHHHH--EEEESS--GGGGTEEE-GGG-B-----EEE-TT---GGG---TTPPB--TT--B-PEEEEE-SB--B--TTSTTT-B--BEEEEEEEEEPPSSTTPPPEEEEEEEEETTS-EEEEESB---TT-HHHHHHHHHHHHHHTTT--SS------------------------

Radius of gyration: 24.56 Å; chains: 1; bounding box: 48×51×126 Å